Protein 7LY6 (pdb70)

Nearest PDB structures (foldseek):
  7ly7-assembly1_B  TM=9.967E-01  e=5.045E-65  Thermoactinomyces vulgaris
  3hoi-assembly1_A-2  TM=8.112E-01  e=1.531E-12  Bacteroides fragilis NCTC 9343
  8cqs-assembly1_A  TM=8.123E-01  e=3.556E-12  Bacteroides thetaiotaomicron
  3hj9-assembly1_B  TM=8.076E-01  e=3.717E-11  Cupriavidus pinatubonensis JMP134
  3eo7-assembly1_A  TM=8.164E-01  e=1.576E-10  Trichormus variabilis ATCC 29413

Solvent-accessible surface area: 19962 Å² total

Organism: Thermoactinomyces vulgaris (NCBI:txid2026)

Secondary structure (DSSP, 8-state):
---EEEE-TT--EEE-SSSEEETTEEE-TTHHHHTTHHHHHHHT-EEHHHHHHHH-SS-HHHHHHHHHHHHHTTSEESSPPPHHHHHGGGGGG----S-GGGTT-HHHHHHHHHHHHT---TT--S---PPP------HHHHS--B---B-SSSPBPHHHHHHHHTTSS-EESSSEE-SS--GGG---EEEEEEE-TTSBTT--SEEEEEETTTTEEEEEESS----GGGB-GGGHHHHHH-SEEEEEEEEGGGTHHHHTHHHHHHHHHHHHHHHHHHHHHHHHTTEEEEEES-B-HHHHHHHTT--TTEEEEEEEEEEEBP-

Radius of gyration: 23.72 Å; Cα contacts (8 Å, |Δi|>4): 484; chains: 1; bounding box: 62×49×68 Å

Structure (mmCIF, N/CA/C/O backbone):
data_7LY6
#
_entry.id   7LY6
#
_cell.length_a   188.150
_cell.length_b   188.150
_cell.length_c   188.150
_cell.angle_alpha   90.000
_cell.angle_beta   90.000
_cell.angle_gamma   90.000
#
_symmetry.space_group_name_H-M   'I 21 3'
#
loop_
_entity.id
_entity.type
_entity.pdbx_description
1 polymer 'BmdC, NRPS oxidase'
2 non-polymer GLYCINE
3 non-polymer 'FLAVIN MONONUCLEOTIDE'
4 non-polymer 'PHOSPHATE ION'
5 water water
#
loop_
_atom_site.group_PDB
_atom_site.id
_atom_site.type_symbol
_atom_site.label_atom_id
_atom_site.label_alt_id
_atom_site.label_comp_id
_atom_site.label_asym_id
_atom_site.label_entity_id
_atom_site.label_seq_id
_atom_site.pdbx_PDB_ins_code
_atom_site.Cartn_x
_atom_site.Cartn_y
_atom_site.Cartn_z
_atom_site.occupancy
_atom_site.B_iso_or_equiv
_atom_site.auth_seq_id
_atom_site.auth_comp_id
_atom_site.auth_asym_id
_atom_site.auth_atom_id
_atom_site.pdbx_PDB_model_num
ATOM 1 N N . GLY A 1 4 ? 25.79900 55.20800 37.70300 1.000 89.95290 2 GLY A N 1
ATOM 2 C CA . GLY A 1 4 ? 26.69400 54.50600 38.61700 1.000 108.02508 2 GLY A CA 1
ATOM 3 C C . GLY A 1 4 ? 26.08900 53.25000 39.24200 1.000 124.25712 2 GLY A C 1
ATOM 4 O O . GLY A 1 4 ? 26.29700 52.12400 38.74800 1.000 109.04897 2 GLY A O 1
ATOM 7 N N . GLU A 1 5 ? 25.33100 53.45000 40.32400 1.000 139.83189 3 GLU A N 1
ATOM 8 C CA . GLU A 1 5 ? 24.58600 52.37200 40.95800 1.000 129.44055 3 GLU A CA 1
ATOM 9 C C . GLU A 1 5 ? 23.23100 52.16700 40.28000 1.000 114.04200 3 GLU A C 1
ATOM 10 O O . GLU A 1 5 ? 22.65100 53.09800 39.70900 1.000 120.62524 3 GLU A O 1
ATOM 22 N N . GLN A 1 6 ? 22.72400 50.93300 40.35200 1.000 114.30554 4 GLN A N 1
ATOM 23 C CA . GLN A 1 6 ? 21.44300 50.59000 39.74100 1.000 130.45639 4 GLN A CA 1
ATOM 24 C C . GLN A 1 6 ? 20.29200 50.99700 40.64000 1.000 83.76219 4 GLN A C 1
ATOM 25 O O . GLN A 1 6 ? 20.36800 50.80500 41.85700 1.000 65.52287 4 GLN A O 1
ATOM 39 N N . ILE A 1 7 ? 19.23200 51.56300 40.05000 1.000 99.90702 5 ILE A N 1
ATOM 40 C CA . ILE A 1 7 ? 18.05300 51.98100 40.79600 1.000 83.82148 5 ILE A CA 1
ATOM 41 C C . ILE A 1 7 ? 16.89600 51.08500 40.40700 1.000 70.92463 5 ILE A C 1
ATOM 42 O O . ILE A 1 7 ? 16.56400 50.99500 39.21400 1.000 64.22224 5 ILE A O 1
ATOM 58 N N . PHE A 1 8 ? 16.25000 50.48100 41.41300 1.000 53.41217 6 PHE A N 1
ATOM 59 C CA . PHE A 1 8 ? 15.16800 49.52700 41.22700 1.000 56.38924 6 PHE A CA 1
ATOM 60 C C . PHE A 1 8 ? 13.84000 50.13000 41.66200 1.000 51.15544 6 PHE A C 1
ATOM 61 O O . PHE A 1 8 ? 13.78200 50.93000 42.60000 1.000 50.78831 6 PHE A O 1
ATOM 78 N N . TYR A 1 9 ? 12.77200 49.75100 40.94800 1.000 46.72593 7 TYR A N 1
ATOM 79 C CA . TYR A 1 9 ? 11.40400 50.11500 41.29500 1.000 43.46371 7 TYR A CA 1
ATOM 80 C C . TYR A 1 9 ? 10.61700 48.83000 41.53700 1.000 46.36616 7 TYR A C 1
ATOM 81 O O . TYR A 1 9 ? 10.93900 47.77200 40.96800 1.000 49.08228 7 TYR A O 1
ATOM 99 N N . TRP A 1 10 ? 9.64800 48.92200 42.45700 1.000 48.23882 8 TRP A N 1
ATOM 100 C CA . TRP A 1 10 ? 8.58600 47.93500 42.54500 1.000 34.14643 8 TRP A CA 1
ATOM 101 C C . TRP A 1 10 ? 7.89100 47.82800 41.19600 1.000 44.56170 8 TRP A C 1
ATOM 102 O O . TRP A 1 10 ? 7.45000 48.83800 40.63800 1.000 44.95558 8 TRP A O 1
ATOM 123 N N . SER A 1 11 ? 7.79300 46.60600 40.67100 1.000 47.14908 9 SER A N 1
ATOM 124 C CA . SER A 1 11 ? 7.14600 46.42600 39.39000 1.000 42.88319 9 SER A CA 1
ATOM 125 C C . SER A 1 11 ? 5.66100 46.74500 39.48000 1.000 44.86437 9 SER A C 1
ATOM 126 O O . SER A 1 11 ? 4.95200 46.14200 40.30700 1.000 40.29505 9 SER A O 1
ATOM 134 N N . PRO A 1 12 ? 5.14200 47.62500 38.63100 1.000 43.44252 10 PRO A N 1
ATOM 135 C CA . PRO A 1 12 ? 3.67900 47.81300 38.56700 1.000 31.88659 10 PRO A CA 1
ATOM 136 C C . PRO A 1 12 ? 2.91200 46.52500 38.31000 1.000 44.20507 10 PRO A C 1
ATOM 137 O O . PRO A 1 12 ? 1.73900 46.41900 38.68000 1.000 46.70207 10 PRO A O 1
ATOM 148 N N . ALA A 1 13 ? 3.52300 45.54100 37.65100 1.000 38.94383 11 ALA A N 1
ATOM 149 C CA . ALA A 1 13 ? 2.79100 44.31500 37.37800 1.000 40.21586 11 ALA A CA 1
ATOM 150 C C . ALA A 1 13 ? 2.62300 43.41500 38.60000 1.000 38.94624 11 ALA A C 1
ATOM 151 O O . ALA A 1 13 ? 1.87400 42.42900 38.52300 1.000 51.49766 11 ALA A O 1
ATOM 158 N N . LYS A 1 14 ? 3.26100 43.73600 39.72000 1.000 40.16550 12 LYS A N 1
ATOM 159 C CA . LYS A 1 14 ? 3.29300 42.85800 40.88800 1.000 35.02201 12 LYS A CA 1
ATOM 160 C C . LYS A 1 14 ? 2.39000 43.38200 42.00200 1.000 45.10576 12 LYS A C 1
ATOM 161 O O . LYS A 1 14 ? 2.53800 44.52900 42.45500 1.000 36.8158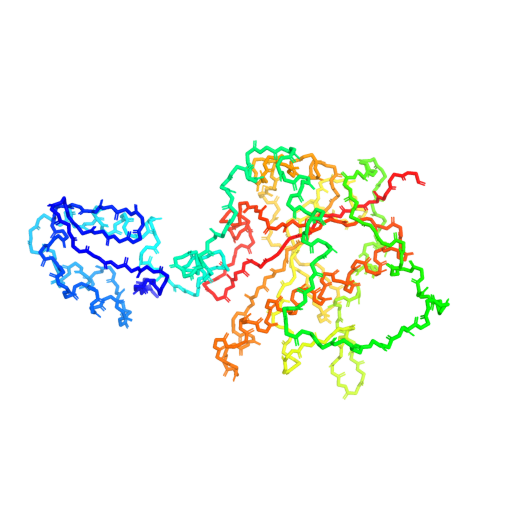0 12 LYS A O 1
ATOM 180 N N . HIS A 1 15 ? 1.43400 42.55500 42.42400 1.000 44.83925 13 HIS A N 1
ATOM 181 C CA . HIS A 1 15 ? 0.60400 42.88800 43.56800 1.000 46.07310 13 HIS A CA 1
ATOM 182 C C . HIS A 1 15 ? 0.89700 41.86600 44.64900 1.000 38.50325 13 HIS A C 1
ATOM 183 O O . HIS A 1 15 ? 1.50700 40.82600 44.38700 1.000 59.73008 13 HIS A O 1
ATOM 197 N N . TRP A 1 16 ? 0.52000 42.19900 45.88500 1.000 46.61689 14 TRP A N 1
ATOM 198 C CA . TRP A 1 16 ? 0.90900 41.39200 47.02500 1.000 47.20282 14 TRP A CA 1
ATOM 199 C C . TRP A 1 16 ? -0.24200 41.28400 48.01700 1.000 54.99276 14 TRP A C 1
ATOM 200 O O . TRP A 1 16 ? -1.31400 41.88200 47.87700 1.000 50.75535 14 TRP A O 1
ATOM 221 N N . ARG A 1 17 ? 0.01900 40.48900 49.03700 1.000 55.03816 15 ARG A N 1
ATOM 222 C CA . ARG A 1 17 ? -0.96500 39.85500 49.90900 1.000 54.15166 15 ARG A CA 1
ATOM 223 C C . ARG A 1 17 ? -0.18900 39.22200 51.06800 1.000 64.61693 15 ARG A C 1
ATOM 224 O O . ARG A 1 17 ? 0.96200 38.78900 50.89900 1.000 58.99374 15 ARG A O 1
ATOM 245 N N . MET A 1 18 ? -0.80200 39.20300 52.24400 1.000 85.30282 16 MET A N 1
ATOM 246 C CA . MET A 1 18 ? -0.20400 38.45800 53.32800 1.000 74.47651 16 MET A CA 1
ATOM 247 C C . MET A 1 18 ? -0.78800 37.04800 53.34400 1.000 80.71988 16 MET A C 1
ATOM 248 O O . MET A 1 18 ? -1.86400 36.77000 52.79400 1.000 73.19424 16 MET A O 1
ATOM 262 N N . SER A 1 19 ? -0.06300 36.15700 54.00100 1.000 90.47764 17 SER A N 1
ATOM 263 C CA . SER A 1 19 ? -0.39800 34.75000 54.06200 1.000 90.75750 17 SER A CA 1
ATOM 264 C C . SER A 1 19 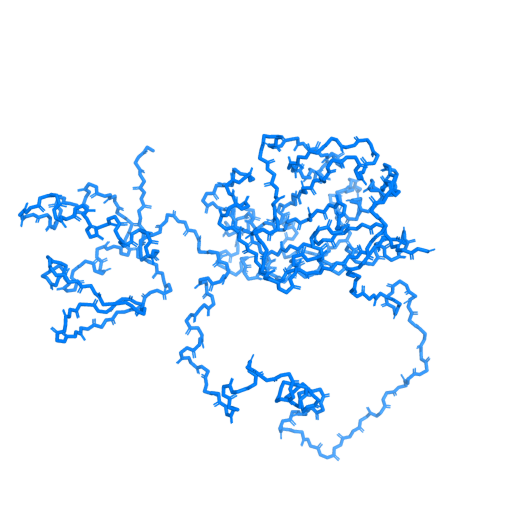? -0.01400 34.25100 55.44700 1.000 108.33030 17 SER A C 1
ATOM 265 O O . SER A 1 19 ? 0.68300 34.93300 56.22200 1.000 108.84148 17 SER A O 1
ATOM 273 N N . ASP A 1 20 ? -0.50900 33.05500 55.76900 1.000 94.01628 18 ASP A N 1
ATOM 274 C CA . ASP A 1 20 ? 0.07600 32.31700 56.88300 1.000 110.91037 18 ASP A CA 1
ATOM 275 C C . ASP A 1 20 ? 1.53500 31.97900 56.58100 1.000 107.92102 18 ASP A C 1
ATOM 276 O O . ASP A 1 20 ? 2.42600 32.19700 57.42700 1.000 86.82747 18 ASP A O 1
ATOM 285 N N . GLU A 1 21 ? 1.80000 31.56400 55.32600 1.000 126.41800 19 GLU A N 1
ATOM 286 C CA . GLU A 1 21 ? 3.12700 31.12600 54.90100 1.000 130.34642 19 GLU A CA 1
ATOM 287 C C . GLU A 1 21 ? 4.11600 32.27900 54.80100 1.000 94.15465 19 GLU A C 1
ATOM 288 O O . GLU A 1 21 ? 5.31900 32.10600 55.03800 1.000 75.15314 19 GLU A O 1
ATOM 300 N N . GLY A 1 22 ? 3.64500 33.43300 54.37800 1.000 96.04877 20 GLY A N 1
ATOM 301 C CA . GLY A 1 22 ? 4.52600 34.57000 54.19400 1.000 86.11592 20 GLY A CA 1
ATOM 302 C C . GLY A 1 22 ? 3.86700 35.58800 53.29100 1.000 70.84889 20 GLY A C 1
ATOM 303 O O . GLY A 1 22 ? 2.63900 35.63700 53.18300 1.000 75.38015 20 GLY A O 1
ATOM 307 N N . VAL A 1 23 ? 4.69700 36.37800 52.62800 1.000 64.17958 21 VAL A N 1
ATOM 308 C CA . VAL A 1 23 ? 4.18800 37.43800 51.76900 1.000 60.66355 21 VAL A CA 1
ATOM 309 C C . VAL A 1 23 ? 4.10000 36.92200 50.33300 1.000 50.29015 21 VAL A C 1
ATOM 310 O O . VAL A 1 23 ? 5.07800 36.46100 49.74400 1.000 48.05149 21 VAL A O 1
ATOM 323 N N . VAL A 1 24 ? 2.90800 36.96600 49.78200 1.000 48.73066 22 VAL A N 1
ATOM 324 C CA . VAL A 1 24 ? 2.64300 36.59100 48.40000 1.000 45.33852 22 VAL A CA 1
ATOM 325 C C . VAL A 1 24 ? 2.85600 37.81100 47.51000 1.000 50.93555 22 VAL A C 1
ATOM 326 O O . VAL A 1 24 ? 2.16100 38.82300 47.65500 1.000 53.59602 22 VAL A O 1
ATOM 339 N N . ILE A 1 25 ? 3.74700 37.68100 46.54300 1.000 53.01409 23 ILE A N 1
ATOM 340 C CA . ILE A 1 25 ? 4.00000 38.71400 45.55700 1.000 45.52541 23 ILE A CA 1
ATOM 341 C C . ILE A 1 25 ? 3.96100 38.07000 44.17500 1.000 52.51081 23 ILE A C 1
ATOM 342 O O . ILE A 1 25 ? 4.76300 37.17200 43.87800 1.000 50.70442 23 ILE A O 1
ATOM 358 N N . GLY A 1 26 ? 3.05700 38.54500 43.32600 1.000 50.32354 24 GLY A N 1
ATOM 359 C CA . GLY A 1 26 ? 2.80100 37.81900 42.10900 1.000 42.83017 24 GLY A CA 1
ATOM 360 C C . GLY A 1 26 ? 2.30400 36.43200 42.45400 1.000 54.60201 24 GLY A C 1
ATOM 361 O O . GLY A 1 26 ? 1.50300 36.23900 43.36800 1.000 59.29963 24 GLY A O 1
ATOM 365 N N . GLU A 1 27 ? 2.81400 35.43200 41.75100 1.000 60.98451 25 GLU A N 1
ATOM 366 C CA . GLU A 1 27 ? 2.31900 34.08100 41.94100 1.000 85.14648 25 GLU A CA 1
ATOM 367 C C . GLU A 1 27 ? 3.17300 33.27400 42.92800 1.000 67.01038 25 GLU A C 1
ATOM 368 O O . GLU A 1 27 ? 3.00200 32.05300 43.03800 1.000 61.65898 25 GLU A O 1
ATOM 380 N N . SER A 1 28 ? 4.00500 33.95300 43.71600 1.000 53.99523 26 SER A N 1
ATOM 381 C CA . SER A 1 28 ? 4.96300 33.31800 44.59600 1.000 55.93239 26 SER A CA 1
ATOM 382 C C . SER A 1 28 ? 4.79700 33.81900 46.02100 1.000 57.01344 26 SER A C 1
ATOM 383 O O . SER A 1 28 ? 4.40300 34.96900 46.24500 1.000 59.93511 26 SER A O 1
ATOM 391 N N . THR A 1 29 ? 5.11500 32.93200 46.97600 1.000 65.54677 27 THR A N 1
ATOM 392 C CA . THR A 1 29 ? 5.11100 33.24500 48.39900 1.000 59.33694 27 THR A CA 1
ATOM 393 C C . THR A 1 29 ? 6.55300 33.30300 48.87800 1.000 50.22117 27 THR A C 1
ATOM 394 O O . THR A 1 29 ? 7.32600 32.38900 48.60300 1.000 57.60580 27 THR A O 1
ATOM 405 N N . TYR A 1 30 ? 6.90800 34.37400 49.59300 1.000 53.63439 28 TYR A N 1
ATOM 406 C CA . TYR A 1 30 ? 8.24600 34.59200 50.12000 1.000 54.82072 28 TYR A CA 1
ATOM 407 C C . TYR A 1 30 ? 8.26800 34.55700 51.64400 1.000 54.46990 28 TYR A C 1
ATOM 408 O O . TYR A 1 30 ? 7.26600 34.83600 52.30100 1.000 56.46848 28 TYR A O 1
ATOM 426 N N . THR A 1 31 ? 9.43300 34.19700 52.19600 1.000 51.06298 29 THR A N 1
ATOM 427 C CA . THR A 1 31 ? 9.55600 33.80500 53.59700 1.000 55.23066 29 THR A CA 1
ATOM 428 C C . THR A 1 31 ? 10.77500 34.46100 54.21600 1.000 65.56893 29 THR A C 1
ATOM 429 O O . THR A 1 31 ? 11.64000 35.01200 53.50500 1.000 57.57820 29 THR A O 1
ATOM 440 N N . GLY A 1 32 ? 10.82900 34.40500 55.56600 1.000 60.59805 30 GLY A N 1
ATOM 441 C CA . GLY A 1 32 ? 11.97900 34.90900 56.30100 1.000 65.85372 30 GLY A CA 1
ATOM 442 C C . GLY A 1 32 ? 11.90900 36.39000 56.65200 1.000 68.88325 30 GLY A C 1
ATOM 443 O O . GLY A 1 32 ? 10.82600 36.88500 56.99400 1.000 69.73491 30 GLY A O 1
ATOM 447 N N . MET A 1 33 ? 13.05200 37.11000 56.58100 1.000 71.73191 31 MET A N 1
ATOM 448 C CA . MET A 1 33 ? 13.07700 38.49500 57.04500 1.000 79.86238 31 MET A CA 1
ATOM 449 C C . MET A 1 33 ? 11.96900 39.31700 56.41700 1.000 78.38445 31 MET A C 1
ATOM 450 O O . MET A 1 33 ? 11.43500 40.23400 57.05700 1.000 93.03796 31 MET A O 1
ATOM 464 N N . ILE A 1 34 ? 11.62700 39.01700 55.16100 1.000 77.05651 32 ILE A N 1
ATOM 465 C CA . ILE A 1 34 ? 10.76700 39.88700 54.38900 1.000 72.10120 32 ILE A CA 1
ATOM 466 C C . ILE A 1 34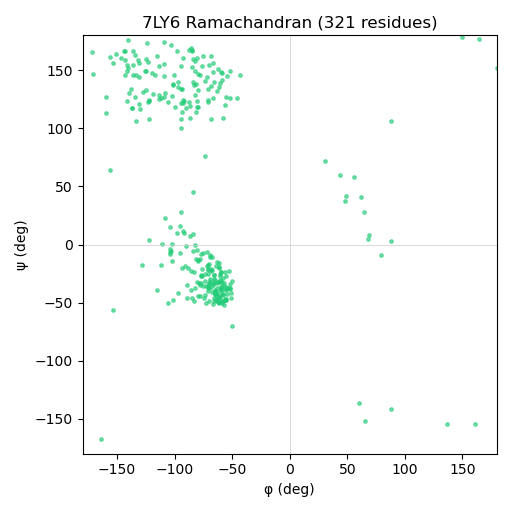 ? 9.40700 40.09800 55.02600 1.000 72.09750 32 ILE A C 1
ATOM 467 O O . ILE A 1 34 ? 8.78400 41.13600 54.78500 1.000 85.90023 32 ILE A O 1
ATOM 483 N N . LEU A 1 35 ? 8.95700 39.17700 55.88000 1.000 66.80447 33 LEU A N 1
ATOM 484 C CA . LEU A 1 35 ? 7.66900 39.36200 56.54300 1.000 76.27287 33 LEU A CA 1
ATOM 485 C C . LEU A 1 35 ? 7.64500 40.59300 57.46700 1.000 77.67506 33 LEU A C 1
ATOM 486 O O . LEU A 1 35 ? 6.59100 41.25200 57.60300 1.000 68.53191 33 LEU A O 1
ATOM 502 N N . GLU A 1 36 ? 8.78000 40.92100 58.10600 1.000 84.01138 34 GLU A N 1
ATOM 503 C CA . GLU A 1 36 ? 8.83800 42.10900 58.94500 1.000 98.18844 34 GLU A CA 1
ATOM 504 C C . GLU A 1 36 ? 8.96400 43.37800 58.11900 1.000 82.39108 34 GLU A C 1
ATOM 505 O O . GLU A 1 36 ? 8.50700 44.44500 58.55300 1.000 93.29718 34 GLU A O 1
ATOM 517 N N . TRP A 1 37 ? 9.55000 43.27400 56.92300 1.000 69.78759 35 TRP A N 1
ATOM 518 C CA . TRP A 1 37 ? 9.75000 44.43400 56.06200 1.000 69.40646 35 TRP A CA 1
ATOM 519 C C . TRP A 1 37 ? 8.46300 45.04500 55.51800 1.000 65.76184 35 TRP A C 1
ATOM 520 O O . TRP A 1 37 ? 8.48000 46.21900 55.12700 1.000 75.37297 35 TRP A O 1
ATOM 541 N N . PHE A 1 38 ? 7.37200 44.29400 55.46900 1.000 64.54691 36 PHE A N 1
ATOM 542 C CA . PHE A 1 38 ? 6.13200 44.83200 54.90900 1.000 77.24415 36 PHE A CA 1
ATOM 543 C C . PHE A 1 38 ? 5.24300 45.39500 56.00400 1.000 92.39178 36 PHE A C 1
ATOM 544 O O . PHE A 1 38 ? 5.31500 44.96200 57.16300 1.000 106.18639 36 PHE A O 1
ATOM 561 N N . PRO A 1 39 ? 4.39100 46.36800 55.66600 1.000 82.46981 37 PRO A N 1
ATOM 562 C CA . PRO A 1 39 ? 4.21100 47.00500 54.36700 1.000 80.43963 37 PRO A CA 1
ATOM 563 C C . PRO A 1 39 ? 5.21200 48.04000 53.91000 1.000 71.39259 37 PRO A C 1
ATOM 564 O O . PRO A 1 39 ? 5.13200 48.48100 52.76700 1.000 53.42831 37 PRO A O 1
ATOM 575 N N . GLU A 1 40 ? 6.12800 48.44500 54.78300 1.000 81.69427 38 GLU A N 1
ATOM 576 C CA . GLU A 1 40 ? 6.99600 49.56600 54.45800 1.000 70.2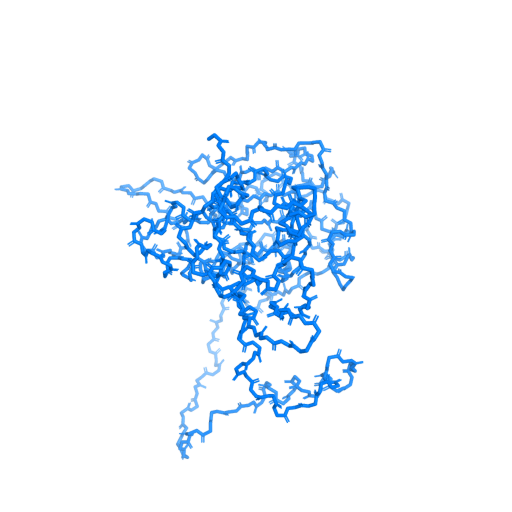8739 38 GLU A CA 1
ATOM 577 C C . GLU A 1 40 ? 7.82200 49.28900 53.21700 1.000 58.55972 38 GLU A C 1
ATOM 578 O O . GLU A 1 40 ? 8.13600 50.22400 52.47500 1.000 66.94972 38 GLU A O 1
ATOM 590 N N . PHE A 1 41 ? 8.17500 48.02600 52.97100 1.000 67.88974 39 PHE A N 1
ATOM 591 C CA . PHE A 1 41 ? 9.02700 47.69800 51.82900 1.000 55.83344 39 PHE A CA 1
ATOM 592 C C . PHE A 1 41 ? 8.34600 48.03800 50.51300 1.000 55.95385 39 PHE A C 1
ATOM 593 O O . PHE A 1 41 ? 9.01000 48.47300 49.56400 1.000 49.44655 39 PHE A O 1
ATOM 610 N N . TYR A 1 42 ? 7.02200 47.82600 50.43800 1.000 60.70787 40 TYR A N 1
ATOM 611 C CA . TYR A 1 42 ? 6.24700 48.14600 49.24200 1.000 46.83610 40 TYR A CA 1
ATOM 612 C C . TYR A 1 42 ? 6.22700 49.64200 48.99700 1.000 54.73478 40 TYR A C 1
ATOM 613 O O . TYR A 1 42 ? 6.46000 50.09200 47.87500 1.000 53.02322 40 TYR A O 1
ATOM 631 N N . PHE A 1 43 ? 5.92800 50.42400 50.04000 1.000 59.67957 41 PHE A N 1
ATOM 632 C CA . PHE A 1 43 ? 5.92400 51.87500 49.91100 1.000 57.03077 41 PHE A CA 1
ATOM 633 C C . PHE A 1 43 ? 7.29700 52.38200 49.47600 1.000 55.34334 41 PHE A C 1
ATOM 634 O O . PHE A 1 43 ? 7.40500 53.18900 48.54300 1.000 46.85861 41 PHE A O 1
ATOM 651 N N . PHE A 1 44 ? 8.36200 51.90700 50.15500 1.000 52.68355 42 PHE A N 1
ATOM 652 C CA . PHE A 1 44 ? 9.72300 52.38700 49.90000 1.000 52.54242 42 PHE A CA 1
ATOM 653 C C . PHE A 1 44 ? 10.14000 52.09500 48.46200 1.000 57.76877 42 PHE A C 1
ATOM 654 O O . PHE A 1 44 ? 10.64000 52.98100 47.74800 1.000 61.93290 42 PHE A O 1
ATOM 671 N N . ALA A 1 45 ? 9.88500 50.86900 48.00200 1.000 55.41330 43 ALA A N 1
ATOM 672 C CA . ALA A 1 45 ? 10.38300 50.44200 46.70400 1.000 56.21298 43 ALA A CA 1
ATOM 673 C C . ALA A 1 45 ? 9.72800 51.16300 45.53400 1.000 56.06306 43 ALA A C 1
ATOM 674 O O . ALA A 1 45 ? 10.31000 51.18700 44.43600 1.000 57.07539 43 ALA A O 1
ATOM 681 N N . GLN A 1 46 ? 8.54500 51.74500 45.72300 1.000 58.59541 44 GLN A N 1
ATOM 682 C CA . GLN A 1 46 ? 7.89400 52.41100 44.60300 1.000 53.34456 44 GLN A CA 1
ATOM 683 C C . GLN A 1 46 ? 8.59900 53.69400 44.20200 1.000 70.13894 44 GLN A C 1
ATOM 684 O O . GLN A 1 46 ? 8.45000 54.12900 43.05700 1.000 76.29346 44 GLN A O 1
ATOM 698 N N . THR A 1 47 ? 9.37800 54.28900 45.11100 1.000 83.27906 45 THR A N 1
ATOM 699 C CA . THR A 1 47 ? 10.03100 55.57700 44.89700 1.000 76.84212 45 THR A CA 1
ATOM 700 C C . THR A 1 47 ? 11.30000 55.49300 44.05300 1.000 80.78676 45 THR A C 1
ATOM 701 O O . THR A 1 47 ? 11.79100 56.53300 43.58800 1.000 88.10514 45 THR A O 1
ATOM 712 N N . GLY A 1 48 ? 11.83100 54.29300 43.83100 1.000 74.81592 46 GLY A N 1
ATOM 713 C CA . GLY A 1 48 ? 13.11200 54.15600 43.16600 1.000 78.76249 46 GLY A CA 1
ATOM 714 C C . GLY A 1 48 ? 14.25300 54.21100 44.16600 1.000 68.15169 46 GLY A C 1
ATOM 715 O O . GLY A 1 48 ? 14.57100 55.28200 44.71600 1.000 78.89067 46 GLY A O 1
ATOM 719 N N . VAL A 1 49 ? 14.85800 53.05400 44.43000 1.000 64.16014 47 VAL A N 1
ATOM 720 C CA . VAL A 1 49 ? 15.84400 52.90300 45.48800 1.000 66.00550 47 VAL A CA 1
ATOM 721 C C . VAL A 1 49 ? 16.95900 51.99300 45.00200 1.000 61.62030 47 VAL A C 1
ATOM 722 O O . VAL A 1 49 ? 16.74200 51.09500 44.18000 1.000 61.03166 47 VAL A O 1
ATOM 735 N N . THR A 1 50 ? 18.15000 52.20700 45.55600 1.000 60.49607 48 THR A N 1
ATOM 736 C CA . THR A 1 50 ? 19.26300 51.31200 45.28500 1.000 61.59275 48 THR A CA 1
ATOM 737 C C . THR A 1 50 ? 19.25300 50.12400 46.23400 1.000 60.90323 48 THR A C 1
ATOM 738 O O . THR A 1 50 ? 18.55500 50.12400 47.26000 1.000 60.67257 48 THR A O 1
ATOM 749 N N . ILE A 1 51 ? 20.09700 49.13300 45.90900 1.000 79.17968 49 ILE A N 1
ATOM 750 C CA . ILE A 1 51 ? 20.23400 47.97200 46.77900 1.000 82.35676 49 ILE A CA 1
ATOM 751 C C . ILE A 1 51 ? 20.82000 48.36700 48.12800 1.000 83.72987 49 ILE A C 1
ATOM 752 O O . ILE A 1 51 ? 20.41300 47.85000 49.17700 1.000 75.06058 49 ILE A O 1
ATOM 768 N N . ASN A 1 52 ? 21.79300 49.27900 48.12300 1.000 92.20187 50 ASN A N 1
ATOM 769 C CA . ASN A 1 52 ? 22.39200 49.70600 49.37900 1.000 89.84168 50 ASN A CA 1
ATOM 770 C C . ASN A 1 52 ? 21.38300 50.41800 50.26300 1.000 73.81001 50 ASN A C 1
ATOM 771 O O . ASN A 1 52 ? 21.34900 50.18400 51.47500 1.000 78.64763 50 ASN A O 1
ATOM 782 N N . ARG A 1 53 ? 20.56500 51.30100 49.67800 1.000 76.71567 51 ARG A N 1
ATOM 783 C CA . ARG A 1 53 ? 19.58300 52.01200 50.48000 1.000 64.48959 51 ARG A CA 1
ATOM 784 C C . ARG A 1 53 ? 18.53300 51.05500 51.01400 1.000 72.50234 51 ARG A C 1
ATOM 785 O O . ARG A 1 53 ? 18.01000 51.26500 52.11500 1.000 79.54257 51 ARG A O 1
ATOM 806 N N . LEU A 1 54 ? 18.20700 50.00900 50.25100 1.000 73.77500 52 LEU A N 1
ATOM 807 C CA . LEU A 1 54 ? 17.31100 48.98700 50.76800 1.000 68.07127 52 LEU A CA 1
ATOM 808 C C . LEU A 1 54 ? 17.94700 48.27500 51.95300 1.000 78.63482 52 LEU A C 1
ATOM 809 O O . LEU A 1 54 ? 17.30500 48.08600 52.98900 1.000 69.47454 52 LEU A O 1
ATOM 825 N N . LEU A 1 55 ? 19.21500 47.87600 51.82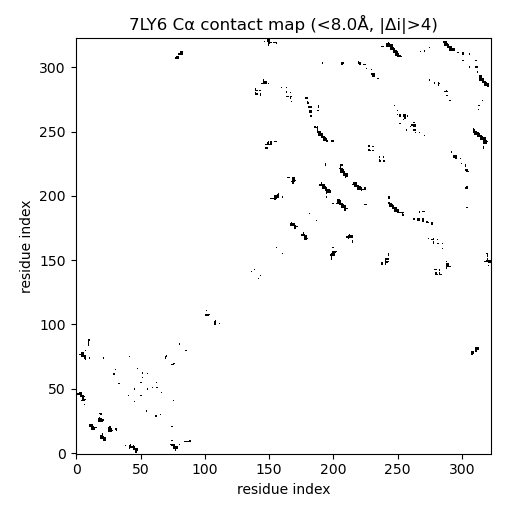600 1.000 92.21112 53 LEU A N 1
ATOM 826 C CA . LEU A 1 55 ? 19.88100 47.19500 52.93200 1.000 84.37180 53 LEU A CA 1
ATOM 827 C C . LEU A 1 55 ? 19.96000 48.09100 54.15900 1.000 94.89747 53 LEU A C 1
ATOM 828 O O . LEU A 1 55 ? 19.61600 47.67300 55.26800 1.000 97.85004 53 LEU A O 1
ATOM 844 N N . GLU A 1 56 ? 20.44800 49.32200 53.98300 1.000 83.19017 54 GLU A N 1
ATOM 845 C CA . GLU A 1 56 ? 20.52200 50.27100 55.08700 1.000 86.58580 54 GLU A CA 1
ATOM 846 C C . GLU A 1 56 ? 19.16700 50.45000 55.77700 1.000 87.90043 54 GLU A C 1
ATOM 847 O O . GLU A 1 56 ? 19.09600 50.55000 57.01000 1.000 78.96642 54 GLU A O 1
ATOM 859 N N . ARG A 1 57 ? 18.07700 50.43800 55.01600 1.000 93.44082 55 ARG A N 1
ATOM 860 C CA . ARG A 1 57 ? 16.76800 50.64800 55.61600 1.000 83.04016 55 ARG A CA 1
ATOM 861 C C . ARG A 1 57 ? 16.14100 49.39000 56.22600 1.000 81.49581 55 ARG A C 1
ATOM 862 O O . ARG A 1 57 ? 15.30800 49.53800 57.12100 1.000 79.49949 55 ARG A O 1
ATOM 883 N N . PHE A 1 58 ? 16.50600 48.17700 55.79900 1.000 86.82886 56 PHE A N 1
ATOM 884 C CA . PHE A 1 58 ? 15.80600 46.97500 56.24100 1.000 76.71694 56 PHE A CA 1
ATOM 885 C C . PHE A 1 58 ? 16.70500 45.86800 56.79400 1.000 93.61217 56 PHE A C 1
ATOM 886 O O . PHE A 1 58 ? 16.17500 44.95000 57.44300 1.000 92.12810 56 PHE A O 1
ATOM 903 N N . SER A 1 59 ? 18.02300 45.88900 56.53100 1.000 104.93816 57 SER A N 1
ATOM 904 C CA . SER A 1 59 ? 18.92400 44.78200 56.86100 1.000 113.95365 57 SER A CA 1
ATOM 905 C C . SER A 1 59 ? 18.74500 44.34800 58.30700 1.000 145.80201 57 SER A C 1
ATOM 906 O O . SER A 1 59 ? 18.20600 43.26500 58.55200 1.000 159.58063 57 SER A O 1
ATOM 914 N N . SER A 1 60 ? 19.17700 45.18500 59.25600 1.000 169.11224 58 SER A N 1
ATOM 915 C CA . SER A 1 60 ? 19.00100 44.92500 60.68200 1.000 186.04651 58 SER A CA 1
ATOM 916 C C . SER A 1 60 ? 19.00200 43.42800 60.97800 1.000 176.53544 58 SER A C 1
ATOM 917 O O . SER A 1 60 ? 17.94800 42.84400 61.28200 1.000 149.96024 58 SER A O 1
ATOM 925 N N . GLY A 1 61 ? 20.17900 42.80100 60.87800 1.000 158.14784 59 GLY A N 1
ATOM 926 C CA . GLY A 1 61 ? 20.27500 41.36100 60.99900 1.000 149.59912 59 GLY A CA 1
ATOM 927 C C . GLY A 1 61 ? 21.20200 40.78400 59.94900 1.000 148.35871 59 GLY A C 1
ATOM 928 O O . GLY A 1 61 ? 22.11300 41.47100 59.46900 1.000 134.30590 59 GLY A O 1
ATOM 932 N N . SER A 1 62 ? 20.99500 39.51900 59.59100 1.000 159.60275 60 SER A N 1
ATOM 933 C CA . SER A 1 62 ? 21.88000 38.86100 58.63700 1.000 177.48780 60 SER A CA 1
ATOM 934 C C . SER A 1 62 ? 21.87500 39.65400 57.33000 1.000 166.40525 60 SER A C 1
ATOM 935 O O . SER A 1 62 ? 20.86300 39.69700 56.61500 1.000 127.38116 60 SER A O 1
ATOM 943 N N . GLU A 1 63 ? 22.98200 40.33700 57.03000 1.000 154.85664 61 GLU A N 1
ATOM 944 C CA . GLU A 1 63 ? 23.09500 41.00900 55.74100 1.000 127.21835 61 GLU A CA 1
ATOM 945 C C . GLU A 1 63 ? 23.26400 40.02200 54.57900 1.000 109.02397 61 GLU A C 1
ATOM 946 O O . GLU A 1 63 ? 22.97400 40.40300 53.42800 1.000 102.81132 61 GLU A O 1
ATOM 958 N N . LYS A 1 64 ? 23.71900 38.78100 54.86200 1.000 136.99670 62 LYS A N 1
ATOM 959 C CA . LYS A 1 64 ? 23.70800 37.72400 53.85600 1.000 132.55811 62 LYS A CA 1
ATOM 960 C C . LYS A 1 64 ? 22.28100 37.27100 53.56000 1.000 109.61728 62 LYS A C 1
ATOM 961 O O . LYS A 1 64 ? 21.94300 36.96700 52.40900 1.000 98.03441 62 LYS A O 1
ATOM 980 N N . GLU A 1 65 ? 21.43400 37.21600 54.59500 1.000 102.30341 63 GLU A N 1
ATOM 981 C CA . GLU A 1 65 ? 20.05800 36.75400 54.45000 1.000 106.18198 63 GLU A CA 1
ATOM 982 C C . GLU A 1 65 ? 19.20500 37.78900 53.73800 1.000 85.19301 63 GLU A C 1
ATOM 983 O O . GLU A 1 65 ? 18.15700 37.45000 53.13500 1.000 72.65231 63 GLU A O 1
ATOM 995 N N . ALA A 1 66 ? 19.62100 39.05400 53.83000 1.000 67.91323 64 ALA A N 1
ATOM 996 C CA . ALA A 1 66 ? 18.85300 40.11100 53.18800 1.000 63.42570 64 ALA A CA 1
ATOM 997 C C . ALA A 1 66 ? 19.20500 40.21900 51.71400 1.000 59.57455 64 ALA A C 1
ATOM 998 O O . ALA A 1 66 ? 18.32400 40.50100 50.88400 1.000 63.49912 64 ALA A O 1
ATOM 1005 N N . ASN A 1 67 ? 20.49700 40.02800 51.37700 1.000 68.83751 65 ASN A N 1
ATOM 1006 C CA . ASN A 1 67 ? 20.87200 40.05500 49.97000 1.000 75.72557 65 ASN A CA 1
ATOM 1007 C C . ASN A 1 67 ? 20.23400 38.88300 49.23900 1.000 57.76818 65 ASN A C 1
ATOM 1008 O O . ASN A 1 67 ? 20.02700 38.94800 48.01300 1.000 71.39850 65 ASN A O 1
ATOM 1019 N N . GLU A 1 68 ? 19.94600 37.78800 49.97500 1.000 54.05284 66 GLU A N 1
ATOM 1020 C CA . GLU A 1 68 ? 19.40600 36.58800 49.34000 1.000 58.93493 66 GLU A CA 1
ATOM 1021 C C . GLU A 1 68 ? 17.97600 36.82200 48.88100 1.000 54.67417 66 GLU A C 1
ATOM 1022 O O . GLU A 1 68 ? 17.58100 36.41500 47.77700 1.000 62.97932 66 GLU A O 1
ATOM 1034 N N . ILE A 1 69 ? 17.19900 37.51800 49.69200 1.000 43.84994 67 ILE A N 1
ATOM 1035 C CA . ILE A 1 69 ? 15.82000 37.77900 49.30100 1.000 63.37541 67 ILE A CA 1
ATOM 1036 C C . ILE A 1 69 ? 15.75300 38.90700 48.27900 1.000 58.41476 67 ILE A C 1
ATOM 1037 O O . ILE A 1 69 ? 14.93500 38.86300 47.35900 1.000 59.47021 67 ILE A O 1
ATOM 1053 N N . LEU A 1 70 ? 16.62900 39.90700 48.37900 1.000 59.51930 68 LEU A N 1
ATOM 1054 C CA . LEU A 1 70 ? 16.67500 40.92300 47.32300 1.000 63.18429 68 LEU A CA 1
ATOM 1055 C C . LEU A 1 70 ? 17.13000 40.33000 45.99500 1.000 58.64684 68 LEU A C 1
ATOM 1056 O O . LEU A 1 70 ? 16.60200 40.67700 44.93400 1.000 54.71995 68 LEU A O 1
ATOM 1072 N N . GLU A 1 71 ? 18.14800 39.46600 46.02800 1.000 51.73747 69 GLU A N 1
ATOM 1073 C CA . GLU A 1 71 ? 18.58200 38.83100 44.79300 1.000 57.68075 69 GLU A CA 1
ATOM 1074 C C . GLU A 1 71 ? 17.39700 38.13300 44.13700 1.000 51.37944 69 GLU A C 1
ATOM 1075 O O . GLU A 1 71 ? 17.26900 38.12900 42.89800 1.000 52.90677 69 GLU A O 1
ATOM 1087 N N . LEU A 1 72 ? 16.50700 37.55600 44.96300 1.000 49.60067 70 LEU A N 1
ATOM 1088 C CA . LEU A 1 72 ? 15.38100 36.77500 44.46300 1.000 50.45278 70 LEU A CA 1
ATOM 1089 C C . LEU A 1 72 ? 14.24900 37.66900 43.96400 1.000 46.67181 70 LEU A C 1
ATOM 1090 O O . LEU A 1 72 ? 13.58500 37.35200 42.97100 1.000 39.98707 70 LEU A O 1
ATOM 1106 N N . LEU A 1 73 ? 14.05300 38.82000 44.57900 1.000 48.00242 71 LEU A N 1
ATOM 1107 C CA . LEU A 1 73 ? 13.05300 39.74300 44.06800 1.000 47.84613 71 LEU A CA 1
ATOM 1108 C C . LEU A 1 73 ? 13.46800 40.35600 42.73800 1.000 45.98963 71 LEU A C 1
ATOM 1109 O O . LEU A 1 73 ? 12.61000 40.69700 41.92100 1.000 52.13755 71 LEU A O 1
ATOM 1125 N N . ILE A 1 74 ? 14.77100 40.50500 42.50200 1.000 42.55438 72 ILE A N 1
ATOM 1126 C CA . ILE A 1 74 ? 15.24600 40.91500 41.18600 1.000 45.93229 72 ILE A CA 1
ATOM 1127 C C . ILE A 1 74 ? 15.13100 39.77000 40.18400 1.000 52.76492 72 ILE A C 1
ATOM 1128 O O . ILE A 1 74 ? 14.72000 39.97100 39.03500 1.000 51.71107 72 ILE A O 1
ATOM 1144 N N . GLN A 1 75 ? 15.51100 38.55600 40.59300 1.000 50.44642 73 GLN A N 1
ATOM 1145 C CA . GLN A 1 75 ? 15.38500 37.40100 39.71400 1.000 50.36135 73 GLN A CA 1
ATOM 1146 C C . GLN A 1 75 ? 13.92700 37.24100 39.29500 1.000 56.30130 73 GLN A C 1
ATOM 1147 O O . GLN A 1 75 ? 13.62000 37.03600 38.09900 1.000 50.62854 73 GLN A O 1
ATOM 1161 N N . ASP A 1 76 ? 13.01000 37.40100 40.26500 1.000 47.95437 74 ASP A N 1
ATOM 1162 C CA . ASP A 1 76 ? 11.58500 37.18800 40.06200 1.000 43.42545 74 ASP A CA 1
ATOM 1163 C C . ASP A 1 76 ? 10.87500 38.43200 39.53800 1.000 50.94101 74 ASP A C 1
ATOM 1164 O O . ASP A 1 76 ? 9.63800 38.40600 39.40400 1.000 53.52861 74 ASP A O 1
ATOM 1173 N N . ARG A 1 77 ? 11.64100 39.48800 39.19000 1.000 49.54698 75 ARG A N 1
ATOM 1174 C CA . ARG A 1 77 ? 11.12300 40.67100 38.51100 1.000 45.76706 75 ARG A CA 1
ATOM 1175 C C . ARG A 1 77 ? 10.11700 41.44200 39.36200 1.000 45.55864 75 ARG A C 1
ATOM 1176 O O . ARG A 1 77 ? 9.20400 42.09200 38.83600 1.000 42.34090 75 ARG A O 1
ATOM 1197 N N . VAL A 1 78 ? 10.25900 41.34300 40.67600 1.000 50.71333 76 VAL A N 1
ATOM 1198 C CA . VAL A 1 78 ? 9.51700 42.21300 41.57300 1.000 40.35102 76 VAL A CA 1
ATOM 1199 C C . VAL A 1 78 ? 10.18900 43.58500 41.66900 1.000 45.52876 76 VAL A C 1
ATOM 1200 O O . VAL A 1 78 ? 9.50300 44.59900 41.86200 1.000 44.74159 76 VAL A O 1
ATOM 1213 N N . LEU A 1 79 ? 11.52600 43.62700 41.55400 1.000 41.47149 77 LEU A N 1
ATOM 1214 C CA . LEU A 1 79 ? 12.29700 44.85600 41.46000 1.000 31.71691 77 LEU A CA 1
ATOM 1215 C C . LEU A 1 79 ? 12.94100 44.94100 40.08400 1.000 46.15390 77 LEU A C 1
ATOM 1216 O O . LEU A 1 79 ? 13.68300 44.02800 39.68900 1.000 42.34752 77 LEU A O 1
ATOM 1232 N N . VAL A 1 80 ? 12.68600 46.05000 39.37300 1.000 43.66187 78 VAL A N 1
ATOM 1233 C CA . VAL A 1 80 ? 13.03800 46.19400 37.96500 1.000 48.82797 78 VAL A CA 1
ATOM 1234 C C . VAL A 1 80 ? 13.73600 47.53500 37.79000 1.000 48.71512 78 VAL A C 1
ATOM 1235 O O . VAL A 1 80 ? 13.58800 48.41900 38.63300 1.000 48.29209 78 VAL A O 1
ATOM 1248 N N . GLU A 1 81 ? 14.51800 47.66700 36.68300 1.000 57.95335 79 GLU A N 1
ATOM 1249 C CA . GLU A 1 81 ? 15.34100 48.83600 36.40300 1.000 67.85303 79 GLU A CA 1
ATOM 1250 C C . GLU A 1 81 ? 14.78500 49.79200 35.33900 1.000 63.52569 79 GLU A C 1
ATOM 1251 O O . GLU A 1 81 ? 15.33600 50.88100 35.16000 1.000 74.70603 79 GLU A O 1
ATOM 1263 N N . GLY A 1 82 ? 13.73200 49.44200 34.63800 1.000 55.11491 80 GLY A N 1
ATOM 1264 C CA . GLY A 1 82 ? 13.24600 50.24200 33.54000 1.000 48.47701 80 GLY A CA 1
ATOM 1265 C C . GLY A 1 82 ? 11.85700 49.83600 33.17900 1.000 46.22917 80 GLY A C 1
ATOM 1266 O O . GLY A 1 82 ? 11.23500 49.07800 33.92300 1.000 39.92768 80 GLY A O 1
ATOM 1270 N N . ILE A 1 83 ? 11.38600 50.30800 32.01000 1.000 42.27351 81 ILE A N 1
ATOM 1271 C CA . ILE A 1 83 ? 10.05200 49.91200 31.56600 1.000 35.49115 81 ILE A CA 1
ATOM 1272 C C . ILE A 1 83 ? 9.94600 48.38600 31.41500 1.000 48.56160 81 ILE A C 1
ATOM 1273 O O . ILE A 1 83 ? 10.92200 47.67100 31.08300 1.000 45.37566 81 ILE A O 1
ATOM 1289 N N . LEU A 1 84 ? 8.73400 47.88200 31.67700 1.000 45.01146 82 LEU A N 1
ATOM 1290 C CA . LEU A 1 84 ? 8.51500 46.45500 31.56300 1.000 42.66941 82 LEU A CA 1
ATOM 1291 C C . LEU A 1 84 ? 8.36800 46.04400 30.10100 1.000 39.47640 82 LEU A C 1
ATOM 1292 O O . LEU A 1 84 ? 7.79500 46.77500 29.29400 1.000 44.73809 82 LEU A O 1
ATOM 1308 N N . PRO A 1 85 ? 8.83200 44.86000 29.74100 1.000 33.04247 83 PRO A N 1
ATOM 1309 C CA . PRO A 1 85 ? 8.53200 44.33000 28.39500 1.000 38.15266 83 PRO A CA 1
ATOM 1310 C C . PRO A 1 85 ? 7.05600 44.00700 28.28500 1.000 38.37341 83 PRO A C 1
ATOM 1311 O O . PRO A 1 85 ? 6.39200 43.85600 29.32800 1.000 34.43362 83 PRO A O 1
ATOM 1322 N N . PRO A 1 86 ? 6.52600 43.86300 27.05400 1.000 39.04574 84 PRO A N 1
ATOM 1323 C CA . PRO A 1 86 ? 5.05100 43.72900 26.89200 1.000 42.25675 84 PRO A CA 1
ATOM 1324 C C . PRO A 1 86 ? 4.40600 42.57300 27.65000 1.000 37.71153 84 PRO A C 1
ATOM 1325 O O . PRO A 1 86 ? 3.27900 42.71600 28.13600 1.000 40.54234 84 PRO A O 1
ATOM 1336 N N . ARG A 1 87 ? 5.08900 41.43300 27.77500 1.000 55.75372 85 ARG A N 1
ATOM 1337 C CA . ARG A 1 87 ? 4.48700 40.29700 28.47000 1.000 59.35108 85 ARG A CA 1
ATOM 1338 C C . ARG A 1 87 ? 4.15700 40.65900 29.90800 1.000 38.32248 85 ARG A C 1
ATOM 1339 O O . ARG A 1 87 ? 3.09100 40.28900 30.41700 1.000 48.78124 85 ARG A O 1
ATOM 1360 N N . GLU A 1 88 ? 5.03900 41.43000 30.56200 1.000 38.98263 86 GLU A N 1
ATOM 1361 C CA . GLU A 1 88 ? 4.80200 41.84400 31.94000 1.000 38.17516 86 GLU A CA 1
ATOM 1362 C C . GLU A 1 88 ? 3.79400 42.97700 32.05500 1.000 37.77571 86 GLU A C 1
ATOM 1363 O O . GLU A 1 88 ? 3.04900 43.01500 33.03800 1.000 51.44417 86 GLU A O 1
ATOM 1375 N N . VAL A 1 89 ? 3.76000 43.88800 31.07000 1.000 31.35906 87 VAL A N 1
ATOM 1376 C CA . VAL A 1 89 ? 2.78400 44.96500 31.05600 1.000 28.13565 87 VAL A CA 1
ATOM 1377 C C . VAL A 1 89 ? 1.38600 44.40900 31.14400 1.000 43.69235 87 VAL A C 1
ATOM 1378 O O . VAL A 1 89 ? 0.54500 44.91800 31.91800 1.000 40.51781 87 VAL A O 1
ATOM 1391 N N . PHE A 1 90 ? 1.11600 43.38100 30.32500 1.000 30.96041 88 PHE A N 1
ATOM 1392 C CA . PHE A 1 90 ? -0.21900 42.84800 30.16000 1.000 44.63004 88 PHE A CA 1
ATOM 1393 C C . PHE A 1 90 ? -0.58500 41.75700 31.14100 1.000 41.47764 88 PHE A C 1
ATOM 1394 O O . PHE A 1 90 ? -1.78000 41.54200 31.34900 1.000 42.44070 88 PHE A O 1
ATOM 1411 N N . SER A 1 91 ? 0.39100 41.09100 31.77000 1.000 41.39268 89 SER A N 1
ATOM 1412 C CA . SER A 1 91 ? 0.09600 39.89000 32.56100 1.000 44.85926 89 SER A CA 1
ATOM 1413 C C . SER A 1 91 ? -1.02000 40.08200 33.59100 1.000 40.94753 89 SER A C 1
ATOM 1414 O O . SER A 1 91 ? -1.81200 39.13800 33.78400 1.000 48.86678 89 SER A O 1
ATOM 1422 N N . PRO A 1 92 ? -1.14300 41.23600 34.27000 1.000 34.85639 90 PRO A N 1
ATOM 1423 C CA . PRO A 1 92 ? -2.21200 41.40300 35.26900 1.000 46.99576 90 PRO A CA 1
ATOM 1424 C C . PRO A 1 92 ? -3.61000 41.33500 34.71700 1.000 35.86407 90 PRO A C 1
ATOM 1425 O O . PRO A 1 92 ? -4.57300 41.17900 35.47900 1.000 47.34311 90 PRO A O 1
ATOM 1436 N N . GLN A 1 93 ? -3.76800 41.43300 33.41600 1.000 36.95217 91 GLN A N 1
ATOM 1437 C CA . GLN A 1 93 ? -5.11900 41.45600 32.88600 1.000 30.66236 91 GLN A CA 1
ATOM 1438 C C . GLN A 1 93 ? -5.79200 40.10200 32.99900 1.000 31.71075 91 GLN A C 1
ATOM 1439 O O . GLN A 1 93 ? -7.02300 40.02000 32.85000 1.000 44.17645 91 GLN A O 1
ATOM 1453 N N . GLU A 1 94 ? -5.00400 39.03000 33.20600 1.000 42.82201 92 GLU A N 1
ATOM 1454 C CA . GLU A 1 94 ? -5.56500 37.685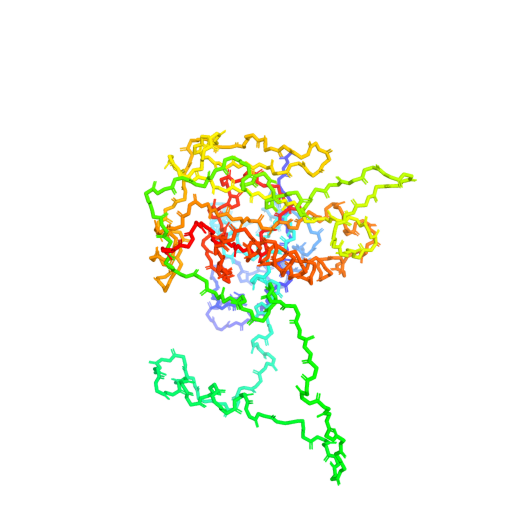00 33.37700 1.000 51.19867 92 GLU A CA 1
ATOM 1455 C C . GLU A 1 94 ? -6.50100 37.64100 34.57300 1.000 59.37034 92 GLU A C 1
ATOM 1456 O O . GLU A 1 94 ? -7.57000 36.98200 34.52300 1.000 63.22812 92 GLU A O 1
ATOM 1468 N N . GLY A 1 95 ? -6.13900 38.38900 35.63200 1.000 46.56029 93 GLY A N 1
ATOM 1469 C CA . GLY A 1 95 ? -6.91200 38.43700 36.85000 1.000 46.76704 93 GLY A CA 1
ATOM 1470 C C . GLY A 1 95 ? -8.22700 39.18200 36.74800 1.000 48.14956 93 GLY A C 1
ATOM 1471 O O . GLY A 1 95 ? -8.99400 39.18200 37.71400 1.000 51.40050 93 GLY A O 1
ATOM 1475 N N . LEU A 1 96 ? -8.48800 39.82900 35.61900 1.000 51.52444 94 LEU A N 1
ATOM 1476 C CA . LEU A 1 96 ? -9.69100 40.61900 35.44100 1.000 41.01415 94 LEU A CA 1
ATOM 1477 C C . LEU A 1 96 ? -10.63900 40.01100 34.42700 1.000 40.60130 94 LEU A C 1
ATOM 1478 O O . LEU A 1 96 ? -11.79500 40.43700 34.34300 1.000 59.87002 94 LEU A O 1
ATOM 1494 N N . PHE A 1 97 ? -10.14600 39.10400 33.58700 1.000 51.63673 95 PHE A N 1
ATOM 1495 C CA . PHE A 1 97 ? -10.95500 38.50400 32.54300 1.000 49.87707 95 PHE A CA 1
ATOM 1496 C C . PHE A 1 97 ? -11.55800 37.24400 33.11800 1.000 52.13982 95 PHE A C 1
ATOM 1497 O O . PHE A 1 97 ? -10.81800 36.39000 33.63400 1.000 50.82703 95 PHE A O 1
ATOM 1514 N N . VAL A 1 98 ? -12.89100 37.16700 33.08000 1.000 57.38115 96 VAL A N 1
ATOM 1515 C CA . VAL A 1 98 ? -13.63300 35.99300 33.53000 1.000 65.92152 96 VAL A CA 1
ATOM 1516 C C . VAL A 1 98 ? -13.86300 35.12000 32.30200 1.000 58.20884 96 VAL A C 1
ATOM 1517 O O . VAL A 1 98 ? -14.59900 35.50400 31.37600 1.000 50.49457 96 VAL A O 1
ATOM 1530 N N . ASN A 1 99 ? -13.25100 33.93700 32.29100 1.000 56.22226 97 ASN A N 1
ATOM 1531 C CA . ASN A 1 99 ? -13.27200 33.10800 31.09400 1.000 61.44052 97 ASN A CA 1
ATOM 1532 C C . ASN A 1 99 ? -14.48400 32.17600 31.10600 1.000 59.39523 97 ASN A C 1
ATOM 1533 O O . ASN A 1 99 ? -14.59700 31.32600 32.00000 1.000 65.22023 97 ASN A O 1
ATOM 1544 N N . PRO A 1 100 ? -15.40300 32.30200 30.14500 1.000 54.75426 98 PRO A N 1
ATOM 1545 C CA . PRO A 1 100 ? -16.56500 31.40900 30.09000 1.000 61.01934 98 PRO A CA 1
ATOM 1546 C C . PRO A 1 100 ? -16.35700 30.07500 29.39600 1.000 64.72244 98 PRO A C 1
ATOM 1547 O O . PRO A 1 100 ? -17.28300 29.23800 29.40800 1.000 62.97373 98 PRO A O 1
ATOM 1558 N N . TYR A 1 101 ? -15.18300 29.87400 28.80100 1.000 62.44754 99 TYR A N 1
ATOM 1559 C CA . TYR A 1 101 ? -14.82400 28.64000 28.12600 1.000 70.98722 99 TYR A CA 1
ATOM 1560 C C . TYR A 1 101 ? -13.99300 27.79100 29.07100 1.000 84.24501 99 TYR A C 1
ATOM 1561 O O . TYR A 1 101 ? -13.54200 28.24100 30.13100 1.000 76.24904 99 TYR A O 1
ATOM 1579 N N . SER A 1 102 ? -13.83100 26.53000 28.69100 1.000 83.84690 100 SER A N 1
ATOM 1580 C CA . SER A 1 102 ? -13.02800 25.62200 29.49600 1.000 95.24856 100 SER A CA 1
ATOM 1581 C C . SER A 1 102 ? -11.55200 25.81800 29.15000 1.000 91.12593 100 SER A C 1
ATOM 1582 O O . SER A 1 102 ? -11.18600 26.19200 28.03000 1.000 102.18327 100 SER A O 1
ATOM 1590 N N . GLU A 1 103 ? -10.69800 25.58900 30.14200 1.000 81.45601 101 GLU A N 1
ATOM 1591 C CA . GLU A 1 103 ? -9.26800 25.66300 29.89800 1.000 102.99652 101 GLU A CA 1
ATOM 1592 C C . GLU A 1 103 ? -8.83200 24.62900 28.86000 1.000 76.77765 101 GLU A C 1
ATOM 1593 O O . GLU A 1 103 ? -7.73100 24.76400 28.30900 1.000 63.79952 101 GLU A O 1
ATOM 1605 N N . GLN A 1 104 ? -9.66700 23.60500 28.56200 1.000 76.69801 102 GLN A N 1
ATOM 1606 C CA . GLN A 1 104 ? -9.26400 22.52000 27.66600 1.000 89.00289 102 GLN A CA 1
ATOM 1607 C C . GLN A 1 104 ? -9.08300 22.99000 26.22500 1.000 76.14547 102 GLN A C 1
ATOM 1608 O O . GLN A 1 104 ? -8.57700 22.21100 25.38400 1.000 84.92838 102 GLN A O 1
ATOM 1622 N N . ILE A 1 105 ? -9.51300 24.22100 25.92300 1.000 78.73576 103 ILE A N 1
ATOM 1623 C CA . ILE A 1 105 ? -9.18700 24.84800 24.65400 1.000 72.99969 103 ILE A CA 1
ATOM 1624 C C . ILE A 1 105 ? -7.69200 24.79900 24.36300 1.000 76.36543 103 ILE A C 1
ATOM 1625 O O . ILE A 1 105 ? -7.29100 24.54700 23.21800 1.000 71.67812 103 ILE A O 1
ATOM 1641 N N . ARG A 1 106 ? -6.84500 25.05600 25.37700 1.000 71.52970 104 ARG A N 1
ATOM 1642 C CA . ARG A 1 106 ? -5.40200 25.11300 25.17200 1.000 78.57923 104 ARG A CA 1
ATOM 1643 C C . ARG A 1 106 ? -4.75300 23.71900 25.03300 1.000 84.10382 104 ARG A C 1
ATOM 1644 O O . ARG A 1 106 ? -3.68000 23.60800 24.41000 1.000 84.29679 104 ARG A O 1
ATOM 1665 N N . TYR A 1 107 ? -5.40600 22.64900 25.52200 1.000 79.66304 105 TYR A N 1
ATOM 1666 C CA . TYR A 1 107 ? -4.79300 21.31900 25.60700 1.000 79.73842 105 TYR A CA 1
ATOM 1667 C C . TYR A 1 107 ? -5.25200 20.34300 24.52200 1.000 78.53783 105 TYR A C 1
ATOM 1668 O O . TYR A 1 107 ? -4.71300 19.22000 24.44500 1.000 90.22150 105 TYR A O 1
ATOM 1686 N N . SER A 1 108 ? -6.22700 20.72600 23.69400 1.000 68.50671 106 SER A N 1
ATOM 1687 C CA . SER A 1 108 ? -6.86000 19.79000 22.75900 1.000 70.25679 106 SER A CA 1
ATOM 1688 C C . SER A 1 108 ? -7.03400 20.47500 21.40500 1.000 79.81880 106 SER A C 1
ATOM 1689 O O . SER A 1 108 ? -7.76700 21.46900 21.30600 1.000 86.25907 106 SER A O 1
ATOM 1697 N N . LYS A 1 109 ? -6.37000 19.93300 20.35700 1.000 78.72074 107 LYS A N 1
ATOM 1698 C CA . LYS A 1 109 ? -6.50200 20.48800 19.01500 1.000 121.30655 107 LYS A CA 1
ATOM 1699 C C . LYS A 1 109 ? -7.93900 20.40500 18.54000 1.000 113.92631 107 LYS A C 1
ATOM 1700 O O . LYS A 1 109 ? -8.33000 21.15300 17.63600 1.000 170.11033 107 LYS A O 1
ATOM 1719 N N . GLU A 1 110 ? -8.73700 19.53000 19.15700 1.000 81.47460 108 GLU A N 1
ATOM 1720 C CA . GLU A 1 110 ? -10.14300 19.37900 18.79700 1.000 83.52309 108 GLU A CA 1
ATOM 1721 C C . GLU A 1 110 ? -11.02300 20.38000 19.54000 1.000 78.34898 108 GLU A C 1
ATOM 1722 O O . GLU A 1 110 ? -11.98200 20.93500 18.96900 1.000 66.61902 108 GLU A O 1
ATOM 1734 N N . ALA A 1 111 ? -10.71200 20.63000 20.81200 1.000 76.90613 109 ALA A N 1
ATOM 1735 C CA . ALA A 1 111 ? -11.38800 21.70500 21.53100 1.000 76.23217 109 ALA A CA 1
ATOM 1736 C C . ALA A 1 111 ? -11.03200 23.06700 20.94800 1.000 77.62221 109 ALA A C 1
ATOM 1737 O O . ALA A 1 111 ? -11.86900 23.99000 20.95000 1.000 72.56659 109 ALA A O 1
ATOM 1744 N N . LEU A 1 112 ? -9.77600 23.21300 20.48600 1.000 74.75029 110 LEU A N 1
ATOM 1745 C CA . LEU A 1 112 ? -9.32700 24.48700 19.93800 1.000 71.21180 110 LEU A CA 1
ATOM 1746 C C . LEU A 1 112 ? -9.95700 24.72500 18.57000 1.000 76.91995 110 LEU A C 1
ATOM 1747 O O . LEU A 1 112 ? -10.51100 25.79800 18.30600 1.000 80.53761 110 LEU A O 1
ATOM 1763 N N . ASP A 1 113 ? -9.86900 23.73300 17.67800 1.000 95.00964 111 ASP A N 1
ATOM 1764 C CA . ASP A 1 113 ? -10.48600 23.88500 16.36400 1.000 116.84154 111 ASP A CA 1
ATOM 1765 C C . ASP A 1 113 ? -11.93500 24.34200 16.50300 1.000 83.38429 111 ASP A C 1
ATOM 1766 O O . ASP A 1 113 ? -12.45000 25.12100 15.66500 1.000 63.55974 111 ASP A O 1
ATOM 1775 N N . TYR A 1 114 ? -12.59100 23.93700 17.59500 1.000 66.90135 112 TYR A N 1
ATOM 1776 C CA . TYR A 1 114 ? -13.99000 24.33000 17.79000 1.000 58.46959 112 TYR A CA 1
ATOM 1777 C C . TYR A 1 114 ? -14.12200 25.76500 18.32600 1.000 64.96805 112 TYR A C 1
ATOM 1778 O O . TYR A 1 114 ? -14.97100 26.53700 17.83700 1.000 65.83404 112 TYR A O 1
ATOM 1796 N N . TYR A 1 115 ? -13.29800 26.13700 19.32200 1.000 75.38561 113 TYR A N 1
ATOM 1797 C CA . TYR A 1 115 ? -13.29900 27.51000 19.81300 1.000 62.03624 113 TYR A CA 1
ATOM 1798 C C . TYR A 1 115 ? -13.05600 28.51000 18.68600 1.000 54.18450 113 TYR A C 1
ATOM 1799 O O . TYR A 1 115 ? -13.64100 29.60300 18.67800 1.000 54.20038 113 TYR A O 1
ATOM 1817 N N . VAL A 1 116 ? -12.17000 28.16800 17.75000 1.000 54.71918 114 VAL A N 1
ATOM 1818 C CA . VAL A 1 116 ? -11.83600 29.07900 16.66400 1.000 56.94144 114 VAL A CA 1
ATOM 1819 C C . VAL A 1 116 ? -13.03900 29.28300 15.75700 1.000 61.16158 114 VAL A C 1
ATOM 1820 O O . VAL A 1 116 ? -13.42600 30.42100 15.44800 1.000 55.94272 114 VAL A O 1
ATOM 1833 N N . SER A 1 117 ? -13.64600 28.18700 15.29700 1.000 59.90670 115 SER A N 1
ATOM 1834 C CA . SER A 1 117 ? -14.76900 28.33800 14.37900 1.000 68.90356 115 SER A CA 1
ATOM 1835 C C . SER A 1 117 ? -15.90200 29.11500 15.04500 1.000 60.01819 115 SER A C 1
ATOM 1836 O O . SER A 1 117 ? -16.65600 29.84700 14.37900 1.000 65.09735 115 SER A O 1
ATOM 1844 N N . GLU A 1 118 ? -16.02100 28.98800 16.37100 1.000 56.25156 116 GLU A N 1
ATOM 1845 C CA . GLU A 1 118 ? -17.03500 29.74700 17.09900 1.000 57.11303 116 GLU A CA 1
ATOM 1846 C C . GLU A 1 118 ? -16.68300 31.24000 17.16300 1.000 56.26062 116 GLU A C 1
ATOM 1847 O O . GLU A 1 118 ? -17.58100 32.10100 17.06200 1.000 63.51660 116 GLU A O 1
ATOM 1859 N N . GLN A 1 119 ? -15.38200 31.57000 17.31000 1.000 51.73268 117 GLN A N 1
ATOM 1860 C CA . GLN A 1 119 ? -14.98500 32.97300 17.38700 1.000 52.71046 117 GLN A CA 1
ATOM 1861 C C . GLN A 1 119 ? -14.99600 33.61400 16.00800 1.000 50.93088 117 GLN A C 1
ATOM 1862 O O . GLN A 1 119 ? -15.16100 34.82700 15.86500 1.000 46.22745 117 GLN A O 1
ATOM 1876 N N . LEU A 1 120 ? -14.81400 32.82300 14.97400 1.000 53.55055 118 LEU A N 1
ATOM 1877 C CA . LEU A 1 120 ? -14.86500 33.40700 13.64500 1.000 52.80938 118 LEU A CA 1
ATOM 1878 C C . LEU A 1 120 ? -16.28300 33.61200 13.16200 1.000 57.66501 118 LEU A C 1
ATOM 1879 O O . LEU A 1 120 ? -16.48900 34.34000 12.18200 1.000 49.21252 118 LEU A O 1
ATOM 1895 N N . ASN A 1 121 ? -17.26500 33.00600 13.82700 1.000 61.74314 119 ASN A N 1
ATOM 1896 C CA . ASN A 1 121 ? -18.66700 33.25700 13.52200 1.000 69.60590 119 ASN A CA 1
ATOM 1897 C C . ASN A 1 121 ? -19.35900 34.06300 14.61600 1.000 57.85225 119 ASN A C 1
ATOM 1898 O O . ASN A 1 121 ? -20.58800 34.08000 14.68800 1.000 59.50833 119 ASN A O 1
ATOM 1909 N N . ARG A 1 122 ? -18.58900 34.81100 15.40300 1.000 56.08857 120 ARG A N 1
ATOM 1910 C CA . ARG A 1 122 ? -19.15900 35.61600 16.46600 1.000 51.25505 120 ARG A CA 1
ATOM 1911 C C . ARG A 1 122 ? -19.83200 36.85700 15.90000 1.000 52.71616 120 ARG A C 1
ATOM 1912 O O . ARG A 1 122 ? -19.62800 37.24200 14.73600 1.000 53.79977 120 ARG A O 1
ATOM 1933 N N . THR A 1 123 ? -20.68800 37.44900 16.72900 1.000 55.83836 121 THR A N 1
ATOM 1934 C CA . THR A 1 123 ? -21.31800 38.71300 16.39900 1.000 71.69022 121 THR A CA 1
ATOM 1935 C C . THR A 1 123 ? -21.41400 39.51500 17.68300 1.000 66.36412 121 THR A C 1
ATOM 1936 O O . THR A 1 123 ? -21.37200 38.97200 18.79200 1.000 68.68447 121 THR A O 1
ATOM 1947 N N . HIS A 1 124 ? -21.53900 40.82100 17.50200 1.000 62.73175 122 HIS A N 1
ATOM 1948 C CA . HIS A 1 124 ? -21.75100 41.74300 18.60700 1.000 54.16284 122 HIS A CA 1
ATOM 1949 C C . HIS A 1 124 ? -23.14000 41.51600 19.19300 1.000 57.35575 122 HIS A C 1
ATOM 1950 O O . HIS A 1 124 ? -24.13100 41.31500 18.47100 1.000 63.41109 122 HIS A O 1
ATOM 1964 N N . ALA A 1 125 ? -23.19500 41.50900 20.52600 1.000 63.89139 123 ALA A N 1
ATOM 1965 C CA . ALA A 1 125 ? -24.43200 41.16400 21.20700 1.000 56.95787 123 ALA A CA 1
ATOM 1966 C C . ALA A 1 125 ? -25.48900 42.25100 21.07400 1.000 56.51934 123 ALA A C 1
ATOM 1967 O O . ALA A 1 125 ? -26.69500 41.94300 21.17300 1.000 55.05869 123 ALA A O 1
ATOM 1974 N N . ALA A 1 126 ? -25.06900 43.51600 20.86400 1.000 60.31833 124 ALA A N 1
ATOM 1975 C CA . ALA A 1 126 ? -25.98700 44.64800 20.87700 1.000 54.87860 124 ALA A CA 1
ATOM 1976 C C . ALA A 1 126 ? -26.48300 45.01200 19.48900 1.000 61.31724 124 ALA A C 1
ATOM 1977 O O . ALA A 1 126 ? -26.82000 46.17200 19.24400 1.000 67.60973 124 ALA A O 1
ATOM 1984 N N . CYS A 1 127 ? -26.53800 44.04800 18.58700 1.000 63.34015 125 CYS A N 1
ATOM 1985 C CA . CYS A 1 127 ? -26.94300 44.30000 17.23000 1.000 50.69869 125 CYS A CA 1
ATOM 1986 C C . CYS A 1 127 ? -28.44500 44.30200 17.07500 1.000 60.67643 125 CYS A C 1
ATOM 1987 O O . CYS A 1 127 ? -29.16000 43.45600 17.61100 1.000 70.24830 125 CYS A O 1
ATOM 1995 N N . ARG A 1 128 ? -28.92000 45.26600 16.30300 1.000 62.28299 126 ARG A N 1
ATOM 1996 C CA . ARG A 1 128 ? -30.32500 45.33200 15.93500 1.000 71.46737 126 ARG A CA 1
ATOM 1997 C C . ARG A 1 128 ? -30.55700 44.50600 14.66500 1.000 57.06212 126 ARG A C 1
ATOM 1998 O O . ARG A 1 128 ? -29.61700 44.05400 13.99600 1.000 60.94923 126 ARG A O 1
ATOM 2019 N N . SER A 1 129 ? -31.82700 44.26900 14.36500 1.000 59.35955 127 SER A N 1
ATOM 2020 C CA . SER A 1 129 ? -32.22300 43.49300 13.19400 1.000 64.86272 127 SER A CA 1
ATOM 2021 C C . SER A 1 129 ? -32.27600 44.34100 11.91400 1.000 69.74545 127 SER A C 1
ATOM 2022 O O . SER A 1 129 ? -33.23500 44.26600 11.14200 1.000 67.86946 127 SER A O 1
ATOM 2030 N N . THR A 1 130 ? -31.26200 45.16500 11.67700 1.000 70.31949 128 THR A N 1
ATOM 2031 C CA . THR A 1 130 ? -31.05400 45.78900 10.38600 1.000 61.83513 128 THR A CA 1
ATOM 2032 C C . THR A 1 130 ? -29.64500 45.45900 9.90300 1.000 53.34024 128 THR A C 1
ATOM 2033 O O . THR A 1 130 ? -28.70500 45.38900 10.69200 1.000 68.96623 128 THR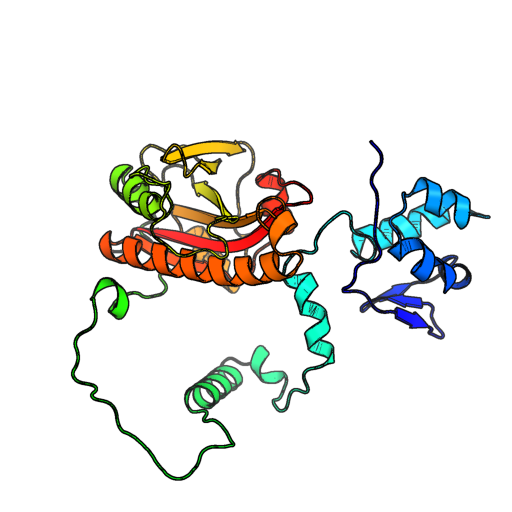 A O 1
ATOM 2044 N N . LYS A 1 131 ? -29.48700 45.37200 8.58600 1.000 69.19211 129 LYS A N 1
ATOM 2045 C CA . LYS A 1 131 ? -28.27000 44.93600 7.91900 1.000 60.43239 129 LYS A CA 1
ATOM 2046 C C . LYS A 1 131 ? -28.10000 45.76400 6.65600 1.000 63.35894 129 LYS A C 1
ATOM 2047 O O . LYS A 1 131 ? -29.06900 46.15400 6.00600 1.000 70.93769 129 LYS A O 1
ATOM 2066 N N . ILE A 1 132 ? -26.85500 46.03900 6.32400 1.000 52.90046 130 ILE A N 1
ATOM 2067 C CA . ILE A 1 132 ? -26.46900 46.57200 5.01200 1.000 43.17577 130 ILE A CA 1
ATOM 2068 C C . ILE A 1 132 ? -25.45400 45.62200 4.37900 1.000 58.87056 130 ILE A C 1
ATOM 2069 O O . ILE A 1 132 ? -24.29300 45.56600 4.82000 1.000 62.24666 130 ILE A O 1
ATOM 2085 N N . GLN A 1 133 ? -25.87600 44.88200 3.35100 1.000 61.54084 131 GLN A N 1
ATOM 2086 C CA . GLN A 1 133 ? -24.98200 43.93400 2.69000 1.000 57.80321 131 GLN A CA 1
ATOM 2087 C C . GLN A 1 133 ? -24.06900 44.67700 1.70900 1.000 61.24082 131 GLN A C 1
ATOM 2088 O O . GLN A 1 133 ? -24.55000 45.29000 0.74400 1.000 60.34289 131 GLN A O 1
ATOM 2102 N N . LEU A 1 134 ? -22.75000 44.61100 1.95600 1.000 55.65570 132 LEU A N 1
ATOM 2103 C CA . LEU A 1 134 ? -21.79400 45.31300 1.11800 1.000 55.04504 132 LEU A CA 1
ATOM 2104 C C . LEU A 1 134 ? -21.47700 44.51900 -0.14300 1.000 60.95088 132 LEU A C 1
ATOM 2105 O O . LEU A 1 134 ? -21.66400 43.29100 -0.20800 1.000 56.92804 132 LEU A O 1
ATOM 2121 N N . GLU A 1 135 ? -21.00200 45.25500 -1.16300 1.000 65.13041 133 GLU A N 1
ATOM 2122 C CA . GLU A 1 135 ? -20.60100 44.64700 -2.43100 1.000 67.62662 133 GLU A CA 1
ATOM 2123 C C . GLU A 1 135 ? -19.31400 43.85900 -2.22800 1.000 76.14059 133 GLU A C 1
ATOM 2124 O O . GLU A 1 135 ? -18.30700 44.38900 -1.73500 1.000 63.83607 133 GLU A O 1
ATOM 2136 N N . THR A 1 136 ? -19.38200 42.56700 -2.55200 1.000 99.65240 134 THR A N 1
ATOM 2137 C CA . THR A 1 136 ? -18.24500 41.65900 -2.54900 1.000 105.36428 134 THR A CA 1
ATOM 2138 C C . THR A 1 136 ? -17.41200 41.77400 -3.81200 1.000 108.14721 134 THR A C 1
ATOM 2139 O O . THR A 1 136 ? -16.28100 41.28800 -3.82000 1.000 104.73928 134 THR A O 1
ATOM 2150 N N . SER A 1 137 ? -17.93800 42.46500 -4.83300 1.000 126.63574 135 SER A N 1
ATOM 2151 C CA . SER A 1 137 ? -17.35600 42.47500 -6.17500 1.000 134.33647 135 SER A CA 1
ATOM 2152 C C . SER A 1 137 ? -15.93800 43.03300 -6.18900 1.000 120.04915 135 SER A C 1
ATOM 2153 O O . SER A 1 137 ? -15.02400 42.42300 -6.76000 1.000 95.32179 135 SER A O 1
ATOM 2161 N N . GLY A 1 138 ? -1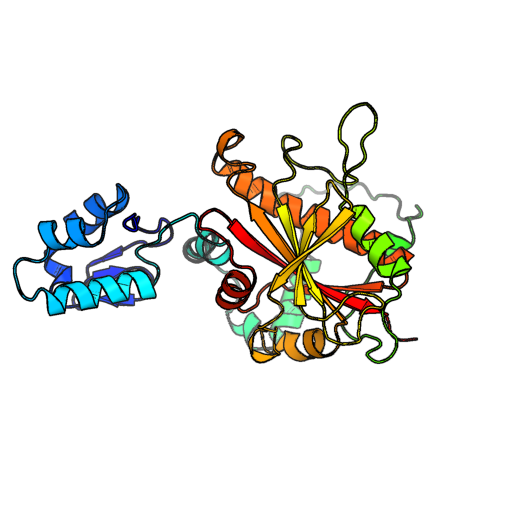5.73500 44.19600 -5.57100 1.000 117.31670 136 GLY A N 1
ATOM 2162 C CA . GLY A 1 138 ? -14.49400 44.92000 -5.72300 1.000 120.46820 136 GLY A CA 1
ATOM 2163 C C . GLY A 1 138 ? -13.18600 44.14300 -5.67900 1.000 117.97024 136 GLY A C 1
ATOM 2164 O O . GLY A 1 138 ? -13.01400 43.18300 -4.91100 1.000 102.63500 136 GLY A O 1
ATOM 2165 N N . ALA A 1 139 ? -12.22800 44.61400 -6.47600 1.000 121.43425 137 ALA A N 1
ATOM 2166 C CA . ALA A 1 139 ? -10.92600 43.97700 -6.61000 1.000 115.78990 137 ALA A CA 1
ATOM 2167 C C . ALA A 1 139 ? -9.89000 44.59100 -5.67300 1.000 108.49131 137 ALA A C 1
ATOM 2168 O O . ALA A 1 139 ? -9.75700 45.81600 -5.58700 1.000 102.26785 137 ALA A O 1
ATOM 2175 N N . LEU A 1 140 ? -9.14400 43.73200 -4.99500 1.000 91.79680 138 LEU A N 1
ATOM 2176 C CA . LEU A 1 140 ? -8.14000 44.15700 -4.03300 1.000 86.79984 138 LEU A CA 1
ATOM 2177 C C . LEU A 1 140 ? -6.73900 43.89300 -4.57600 1.000 90.60277 138 LEU A C 1
ATOM 2178 O O . LEU A 1 140 ? -6.55400 43.00200 -5.41800 1.000 86.78613 138 LEU A O 1
ATOM 2194 N N . PRO A 1 141 ? -5.72600 44.63800 -4.10400 1.000 83.19175 139 PRO A N 1
ATOM 2195 C CA . PRO A 1 141 ? -4.34500 44.39100 -4.58500 1.000 83.94269 139 PRO A CA 1
ATOM 2196 C C . PRO A 1 141 ? -3.89700 42.96900 -4.30900 1.000 81.49835 139 PRO A C 1
ATOM 2197 O O . PRO A 1 141 ? -4.20300 42.40800 -3.25200 1.000 91.52002 139 PRO A O 1
ATOM 2208 N N . ASP A 1 142 ? -3.15200 42.39400 -5.26600 1.000 92.98285 140 ASP A N 1
ATOM 2209 C CA . ASP A 1 142 ? -2.71600 41.01100 -5.10400 1.000 115.42349 140 ASP A CA 1
ATOM 2210 C C . ASP A 1 142 ? -1.66900 40.87300 -4.00000 1.000 91.74954 140 ASP A C 1
ATOM 2211 O O . ASP A 1 142 ? -1.62100 39.84900 -3.31000 1.000 78.81132 140 ASP A O 1
ATOM 2220 N N . ILE A 1 143 ? -0.81700 41.87900 -3.80200 1.000 82.23357 141 ILE A N 1
ATOM 2221 C CA . ILE A 1 143 ? 0.12400 41.77400 -2.70400 1.000 80.72631 141 ILE A CA 1
ATOM 2222 C C . ILE A 1 143 ? -0.61200 41.64100 -1.37400 1.000 80.97174 141 ILE A C 1
ATOM 2223 O O . ILE A 1 143 ? -0.05200 41.10200 -0.41900 1.000 102.22454 141 ILE A O 1
ATOM 2239 N N . ILE A 1 144 ? -1.85700 42.10000 -1.29000 1.000 82.77556 142 ILE A N 1
ATOM 2240 C CA . ILE A 1 144 ? -2.61800 41.98500 -0.05200 1.000 71.75077 142 ILE A CA 1
ATOM 2241 C C . ILE A 1 144 ? -3.39400 40.67600 0.00000 1.000 62.92189 142 ILE A C 1
ATOM 2242 O O . ILE A 1 144 ? -3.36600 39.94800 1.00600 1.000 67.26825 142 ILE A O 1
ATOM 2258 N N . GLN A 1 145 ? -4.06600 40.33400 -1.09700 1.000 68.40543 143 GLN A N 1
ATOM 2259 C CA . GLN A 1 145 ? -4.97400 39.19400 -1.06200 1.000 80.72149 143 GLN A CA 1
ATOM 2260 C C . GLN A 1 145 ? -4.25900 37.84500 -1.08500 1.000 75.71710 143 GLN A C 1
ATOM 2261 O O . GLN A 1 145 ? -4.79100 36.85900 -0.56900 1.000 88.38275 143 GLN A O 1
ATOM 2275 N N . LYS A 1 146 ? -3.06500 37.77800 -1.65200 1.000 70.71950 144 LYS A N 1
ATOM 2276 C CA . LYS A 1 146 ? -2.32000 36.53300 -1.77100 1.000 76.27695 144 LYS A CA 1
ATOM 2277 C C . LYS A 1 146 ? -1.31500 36.32700 -0.64800 1.000 68.60981 144 LYS A C 1
ATOM 2278 O O . LYS A 1 146 ? -0.75400 35.22300 -0.54500 1.000 71.61317 144 LYS A O 1
ATOM 2297 N N . ARG A 1 147 ? -1.11500 37.34100 0.21400 1.000 68.10003 145 ARG A N 1
ATOM 2298 C CA . ARG A 1 147 ? -0.20100 37.20900 1.34800 1.000 60.77182 145 ARG A CA 1
ATOM 2299 C C . ARG A 1 147 ? -0.68000 36.12300 2.31000 1.000 51.16080 145 ARG A C 1
ATOM 2300 O O . ARG A 1 147 ? -1.84800 36.08100 2.71100 1.000 54.42957 145 ARG A O 1
ATOM 2321 N N . ARG A 1 148 ? 0.25300 35.25900 2.69200 1.000 61.49734 146 ARG A N 1
ATOM 2322 C CA . ARG A 1 148 ? 0.03200 34.15600 3.61000 1.000 60.49012 146 ARG A CA 1
ATOM 2323 C C . ARG A 1 148 ? 1.19100 34.16600 4.60000 1.000 59.50263 146 ARG A C 1
ATOM 2324 O O . ARG A 1 148 ? 2.24700 34.79000 4.37600 1.000 64.21071 146 ARG A O 1
ATOM 2345 N N . SER A 1 149 ? 0.98700 33.46800 5.70900 1.000 60.21507 147 SER A N 1
ATOM 2346 C CA . SER A 1 149 ? 2.06000 33.25800 6.67400 1.000 48.34163 147 SER A CA 1
ATOM 2347 C C . SER A 1 149 ? 2.89300 32.10600 6.14000 1.000 48.51865 147 SER A C 1
ATOM 2348 O O . SER A 1 149 ? 2.40300 30.97700 6.02200 1.000 73.08657 147 SER A O 1
ATOM 2356 N N . CYS A 1 150 ? 4.13800 32.41000 5.78500 1.000 66.63841 148 CYS A N 1
ATOM 2357 C CA . CYS A 1 150 ? 5.04600 31.46100 5.15500 1.000 78.71609 148 CYS A CA 1
ATOM 2358 C C . CYS A 1 150 ? 5.87900 30.77900 6.23700 1.000 67.88646 148 CYS A C 1
ATOM 2359 O O . CYS A 1 150 ? 6.53500 31.46300 7.03100 1.000 56.45245 148 CYS A O 1
ATOM 2367 N N . ARG A 1 151 ? 5.85400 29.43800 6.27300 1.000 66.48727 149 ARG A N 1
ATOM 2368 C CA . ARG A 1 151 ? 6.56400 28.69000 7.30200 1.000 59.93412 149 ARG A CA 1
ATOM 2369 C C . ARG A 1 151 ? 7.57600 27.70500 6.72600 1.000 72.85200 149 ARG A C 1
ATOM 2370 O O . ARG A 1 151 ? 8.20700 26.96000 7.48600 1.000 69.93206 149 ARG A O 1
ATOM 2391 N N . ARG A 1 152 ? 7.76200 27.69100 5.41200 1.000 65.66987 150 ARG A N 1
ATOM 2392 C CA . ARG A 1 152 ? 8.72200 26.82300 4.73700 1.000 67.46408 150 ARG A CA 1
ATOM 2393 C C . ARG A 1 152 ? 9.43600 27.71500 3.73700 1.000 62.69992 150 ARG A C 1
ATOM 2394 O O . ARG A 1 152 ? 8.77900 28.40900 2.94500 1.000 66.80514 150 ARG A O 1
ATOM 2415 N N . PHE A 1 153 ? 10.77900 27.71900 3.79400 1.000 72.39719 151 PHE A N 1
ATOM 2416 C CA . PHE A 1 153 ? 11.58300 28.58400 2.94800 1.000 63.76819 151 PHE A CA 1
ATOM 2417 C C . PHE A 1 153 ? 12.60700 27.78700 2.15100 1.000 74.80837 151 PHE A C 1
ATOM 2418 O O . PHE A 1 153 ? 12.95000 26.64500 2.49100 1.000 79.99463 151 PHE A O 1
ATOM 2435 N N . ASP A 1 154 ? 13.07600 28.41100 1.06900 1.000 63.84651 152 ASP A N 1
ATOM 2436 C CA . ASP A 1 154 ? 14.23700 27.93600 0.32400 1.000 72.01037 152 ASP A CA 1
ATOM 2437 C C . ASP A 1 154 ? 15.48200 28.10900 1.19600 1.000 77.40991 152 ASP A C 1
ATOM 2438 O O . ASP A 1 154 ? 15.93500 29.24100 1.42400 1.000 79.87658 152 ASP A O 1
ATOM 2447 N N . MET A 1 155 ? 16.03200 26.99800 1.69100 1.000 73.62436 153 MET A N 1
ATOM 2448 C CA . MET A 1 155 ? 17.17600 27.06400 2.58100 1.000 69.12273 153 MET A CA 1
ATOM 2449 C C . MET A 1 155 ? 18.49600 27.01600 1.84700 1.000 73.02270 153 MET A C 1
ATOM 2450 O O . MET A 1 155 ? 19.55900 27.05000 2.49400 1.000 66.91886 153 MET A O 1
ATOM 2464 N N . LYS A 1 156 ? 18.46200 26.90500 0.52500 1.000 80.44359 154 LYS A N 1
ATOM 2465 C CA . LYS A 1 156 ? 19.68000 26.86400 -0.28400 1.000 86.45446 154 LYS A CA 1
ATOM 2466 C C . LYS A 1 156 ? 19.92600 28.16900 -1.02900 1.000 75.87793 154 LYS A C 1
ATOM 2467 O O . LYS A 1 156 ? 20.99100 28.77500 -0.87900 1.000 72.47123 154 LYS A O 1
ATOM 2486 N N . THR A 1 157 ? 18.93200 28.67900 -1.74500 1.000 79.68134 155 THR A N 1
ATOM 2487 C CA . THR A 1 157 ? 19.13900 29.91200 -2.51300 1.000 74.88374 155 THR A CA 1
ATOM 2488 C C . THR A 1 157 ? 19.25800 31.12400 -1.59300 1.000 71.21527 155 THR A C 1
ATOM 2489 O O . THR A 1 157 ? 18.35100 31.36600 -0.78000 1.000 64.18570 155 THR A O 1
ATOM 2500 N N . PRO A 1 158 ? 20.33700 31.90200 -1.66700 1.000 79.94148 156 PRO A N 1
ATOM 2501 C CA . PRO A 1 158 ? 20.42800 33.10000 -0.82000 1.000 81.57187 156 PRO A CA 1
ATOM 2502 C C . PRO A 1 158 ? 19.51600 34.21400 -1.29600 1.000 72.84666 156 PRO A C 1
ATOM 2503 O O . PRO A 1 158 ? 19.36900 34.44500 -2.50000 1.000 74.88506 156 PRO A O 1
ATOM 2514 N N . VAL A 1 159 ? 18.90000 34.90200 -0.32600 1.000 60.42010 157 VAL A N 1
ATOM 2515 C CA . VAL A 1 159 ? 18.19600 36.13800 -0.62800 1.000 66.41359 157 VAL A CA 1
ATOM 2516 C C . VAL A 1 159 ? 19.18700 37.07900 -1.29900 1.000 61.15878 157 VAL A C 1
ATOM 2517 O O . VAL A 1 159 ? 20.22300 37.43200 -0.72000 1.000 57.02043 157 VAL A O 1
ATOM 2530 N N . SER A 1 160 ? 18.88300 37.47900 -2.53000 1.000 56.81912 158 SER A N 1
ATOM 2531 C CA . SER A 1 160 ? 19.75600 38.41400 -3.22600 1.000 55.03597 158 SER A CA 1
ATOM 2532 C C . SER A 1 160 ? 19.87900 39.71900 -2.43500 1.000 55.85046 158 SER A C 1
ATOM 2533 O O . SER A 1 160 ? 18.95400 40.15900 -1.73600 1.000 54.05682 158 SER A O 1
ATOM 2541 N N . PHE A 1 161 ? 21.04200 40.34600 -2.55900 1.000 67.37530 159 PHE A N 1
ATOM 2542 C CA . PHE A 1 161 ? 21.25900 41.61300 -1.87400 1.000 65.05051 159 PHE A CA 1
ATOM 2543 C C . PHE A 1 161 ? 20.23600 42.65500 -2.32100 1.000 61.19896 159 PHE A C 1
ATOM 2544 O O . PHE A 1 161 ? 19.82000 43.50900 -1.53300 1.000 62.58157 159 PHE A O 1
ATOM 2561 N N . ALA A 1 162 ? 19.81600 42.59700 -3.57700 1.000 61.06498 160 ALA A N 1
ATOM 2562 C CA . ALA A 1 162 ? 18.85600 43.56500 -4.08900 1.000 67.89901 160 ALA A CA 1
ATOM 2563 C C . ALA A 1 162 ? 17.48900 43.34000 -3.47000 1.000 65.28083 160 ALA A C 1
ATOM 2564 O O . ALA A 1 162 ? 16.85100 44.29100 -2.99300 1.000 61.06252 160 ALA A O 1
ATOM 2571 N N . THR A 1 163 ? 17.02300 42.08500 -3.48000 1.000 58.92393 161 THR A N 1
ATOM 2572 C CA . THR A 1 163 ? 15.75500 41.76300 -2.84000 1.000 82.82417 161 THR A CA 1
ATOM 2573 C C . THR A 1 163 ? 15.75300 42.18700 -1.37200 1.000 74.82093 161 THR A C 1
ATOM 2574 O O . THR A 1 163 ? 14.80400 42.82000 -0.89000 1.000 63.78131 161 THR A O 1
ATOM 2585 N N . PHE A 1 164 ? 16.81600 41.84500 -0.64500 1.000 56.23483 162 PHE A N 1
ATOM 2586 C CA . PHE A 1 164 ? 16.88100 42.22700 0.75800 1.000 55.67690 162 PHE A CA 1
ATOM 2587 C C . PHE A 1 164 ? 16.93700 43.74000 0.93100 1.000 53.11387 162 PHE A C 1
ATOM 2588 O O . PHE A 1 164 ? 16.34300 44.28300 1.86200 1.000 57.31344 162 PHE A O 1
ATOM 2605 N N . SER A 1 165 ? 17.70700 44.42400 0.08700 1.000 63.32161 163 SER A N 1
ATOM 2606 C CA . SER A 1 165 ? 17.76200 45.87600 0.14600 1.000 61.64540 163 SER A CA 1
ATOM 2607 C C . SER A 1 165 ? 16.38000 46.45100 -0.11600 1.000 61.66820 163 SER A C 1
ATOM 2608 O O . SER A 1 165 ? 15.92900 47.36700 0.57700 1.000 63.66539 163 SER A O 1
ATOM 2616 N N . ASN A 1 166 ? 15.69300 45.92000 -1.13100 1.000 63.32263 164 ASN A N 1
ATOM 2617 C CA . ASN A 1 166 ? 14.37900 46.42600 -1.51300 1.000 70.26073 164 ASN A CA 1
ATOM 2618 C C . ASN A 1 166 ? 13.35100 46.19900 -0.41000 1.000 72.55909 164 ASN A C 1
ATOM 2619 O O . ASN A 1 166 ? 12.52400 47.07200 -0.12600 1.000 78.82088 164 ASN A O 1
ATOM 2630 N N . LEU A 1 167 ? 13.40000 45.04300 0.23400 1.000 76.89701 165 LEU A N 1
ATOM 2631 C CA . LEU A 1 167 ? 12.51900 44.79200 1.35700 1.000 65.83083 165 LEU A CA 1
ATOM 2632 C C . LEU A 1 167 ? 12.70800 45.83600 2.45500 1.000 60.10498 165 LEU A C 1
ATOM 2633 O O . LEU A 1 167 ? 11.73900 46.36800 3.00300 1.000 55.22951 165 LEU A O 1
ATOM 2649 N N . LEU A 1 168 ? 13.93900 46.10600 2.83600 1.000 50.23946 166 LEU A N 1
ATOM 2650 C CA . LEU A 1 168 ? 14.14300 47.00900 3.96300 1.000 53.86931 166 LEU A CA 1
ATOM 2651 C C . LEU A 1 168 ? 13.97900 48.47700 3.60300 1.000 51.31073 166 LEU A C 1
ATOM 2652 O O . LEU A 1 168 ? 13.86200 49.28700 4.51100 1.000 62.49173 166 LEU A O 1
ATOM 2668 N N . SER A 1 169 ? 13.93100 48.83700 2.31500 1.000 56.16631 167 SER A N 1
ATOM 2669 C CA . SER A 1 169 ? 13.64700 50.21900 1.96500 1.000 60.76730 167 SER A CA 1
ATOM 2670 C C . SER A 1 169 ? 12.20200 50.59900 2.28400 1.000 58.00598 167 SER A C 1
ATOM 2671 O O . SER A 1 169 ? 11.85000 51.78700 2.23600 1.000 65.55298 167 SER A O 1
ATOM 2679 N N . SER A 1 170 ? 11.35900 49.61800 2.61300 1.000 48.62819 168 SER A N 1
ATOM 2680 C CA . SER A 1 170 ? 10.02200 49.94500 3.09100 1.000 51.76189 168 SER A CA 1
ATOM 2681 C C . SER A 1 170 ? 10.11200 50.66200 4.43400 1.000 58.46098 168 SER A C 1
ATOM 2682 O O . SER A 1 170 ? 9.22500 51.46400 4.78500 1.000 56.47830 168 SER A O 1
ATOM 2690 N N . LEU A 1 171 ? 11.19900 50.41200 5.18400 1.000 49.43804 169 LEU A N 1
ATOM 2691 C CA . LEU A 1 171 ? 11.36600 50.96800 6.52000 1.000 57.34329 169 LEU A CA 1
ATOM 2692 C C . LEU A 1 171 ? 12.31100 52.14700 6.56000 1.000 52.05178 169 LEU A C 1
ATOM 2693 O O . LEU A 1 171 ? 12.52500 52.71700 7.63700 1.000 42.07666 169 LEU A O 1
ATOM 2709 N N . LYS A 1 172 ? 12.85600 52.54100 5.41600 1.000 50.92402 170 LYS A N 1
ATOM 2710 C CA . LYS A 1 172 ? 13.81000 53.62700 5.40300 1.000 49.61750 170 LYS A CA 1
ATOM 2711 C C . LYS A 1 172 ? 13.12400 54.98500 5.34700 1.000 59.61252 170 LYS A C 1
ATOM 2712 O O . LYS A 1 172 ? 11.93500 55.12300 5.02300 1.000 56.37362 170 LYS A O 1
ATOM 2731 N N . GLN A 1 173 ? 13.93300 56.00300 5.61500 1.000 60.15762 171 GLN A N 1
ATOM 2732 C CA . GLN A 1 173 ? 13.55200 57.39400 5.47900 1.000 53.09894 171 GLN A CA 1
ATOM 2733 C C . GLN A 1 173 ? 13.73600 57.87700 4.03800 1.000 59.38549 171 GLN A C 1
ATOM 2734 O O . GLN A 1 173 ? 14.50600 57.32800 3.25300 1.000 65.63786 171 GLN A O 1
ATOM 2748 N N . ARG A 1 174 ? 13.04500 58.96200 3.72300 1.000 67.12632 172 ARG A N 1
ATOM 2749 C CA . ARG A 1 174 ? 13.09600 59.62000 2.41800 1.000 72.50617 172 ARG A CA 1
ATOM 2750 C C . ARG A 1 174 ? 13.17000 61.11200 2.71600 1.000 75.04993 172 ARG A C 1
ATOM 2751 O O . ARG A 1 174 ? 12.27900 61.63800 3.39100 1.000 72.77824 172 ARG A O 1
ATOM 2772 N N . LYS A 1 175 ? 14.24700 61.79100 2.32100 1.000 97.52347 173 LYS A N 1
ATOM 2773 C CA . LYS A 1 175 ? 14.32100 63.24200 2.51200 1.000 108.27984 173 LYS A CA 1
ATOM 2774 C C . LYS A 1 175 ? 13.64800 63.88400 1.30100 1.000 102.41773 173 LYS A C 1
ATOM 2775 O O . LYS A 1 175 ? 14.08900 63.68000 0.16300 1.000 99.88386 173 LYS A O 1
ATOM 2794 N N . GLU A 1 176 ? 12.57400 64.64200 1.53600 1.000 96.54445 174 GLU A N 1
ATOM 2795 C CA . GLU A 1 176 ? 11.74300 65.19800 0.45500 1.000 102.45868 174 GLU A CA 1
ATOM 2796 C C . GLU A 1 176 ? 10.98600 66.45500 0.90700 1.000 110.96560 174 GLU A C 1
ATOM 2797 O O . GLU A 1 176 ? 9.75000 66.46100 0.93700 1.000 106.82618 174 GLU A O 1
ATOM 2809 N N . ASP A 1 177 ? 11.70500 67.53100 1.25300 1.000 128.50158 175 ASP A N 1
ATOM 2810 C CA . ASP A 1 177 ? 11.15700 68.74800 1.85700 1.000 165.62390 175 ASP A CA 1
ATOM 2811 C C . ASP A 1 177 ? 10.90600 68.54500 3.36900 1.000 136.00292 175 ASP A C 1
ATOM 2812 O O . ASP A 1 177 ? 10.61600 69.51700 4.07800 1.000 112.09909 175 ASP A O 1
ATOM 2821 N N . LYS A 1 178 ? 11.02600 67.32200 3.88100 1.000 129.69357 176 LYS A N 1
ATOM 2822 C CA . LYS A 1 178 ? 10.66700 66.93000 5.24000 1.000 96.75568 176 LYS A CA 1
ATOM 2823 C C . LYS A 1 178 ? 11.00900 65.43400 5.25300 1.000 76.58860 176 LYS A C 1
ATOM 2824 O O . LYS A 1 178 ? 10.95500 64.79500 4.17700 1.000 72.32234 176 LYS A O 1
ATOM 2843 N N . ILE A 1 179 ? 11.35900 64.83700 6.40900 1.000 82.89369 177 ILE A N 1
ATOM 2844 C CA . ILE A 1 179 ? 11.66600 63.41200 6.41500 1.000 65.15207 177 ILE A CA 1
ATOM 2845 C C . ILE A 1 179 ? 10.35800 62.63200 6.42500 1.000 56.93466 177 ILE A C 1
ATOM 2846 O O . ILE A 1 179 ? 9.47200 62.89900 7.25800 1.000 59.60454 177 ILE A O 1
ATOM 2862 N N . LEU A 1 180 ? 10.26800 61.61100 5.54500 1.000 55.35376 178 LEU A N 1
ATOM 2863 C CA . LEU A 1 180 ? 9.08700 60.76500 5.40700 1.000 49.11218 178 LEU A CA 1
ATOM 2864 C C . LEU A 1 180 ? 9.40200 59.27800 5.40800 1.000 55.96837 178 LEU A C 1
ATOM 2865 O O . LEU A 1 180 ? 10.41700 58.83500 4.83500 1.000 55.62754 178 LEU A O 1
ATOM 2881 N N . TYR A 1 181 ? 8.49100 58.51200 6.00800 1.000 52.20570 179 TYR A N 1
ATOM 2882 C CA . TYR A 1 181 ? 8.52800 57.06300 5.95200 1.000 55.34763 179 TYR A CA 1
ATOM 2883 C C . TYR A 1 181 ? 7.38100 56.57000 5.07900 1.000 43.47469 179 TYR A C 1
ATOM 2884 O O . TYR A 1 181 ? 6.53800 57.35100 4.62900 1.000 66.04715 179 TYR A O 1
ATOM 2902 N N . ASN A 1 182 ? 7.36200 55.26100 4.83000 1.000 44.18840 180 ASN A N 1
ATOM 2903 C CA . ASN A 1 182 ? 6.31600 54.59900 4.05600 1.000 60.18212 180 ASN A CA 1
ATOM 2904 C C . ASN A 1 182 ? 5.18500 54.06300 4.91800 1.000 60.19199 180 ASN A C 1
ATOM 2905 O O . ASN A 1 182 ? 4.30700 53.33600 4.41200 1.000 53.49134 180 ASN A O 1
ATOM 2916 N N . TYR A 1 183 ? 5.14500 54.45800 6.18600 1.000 43.68001 181 TYR A N 1
ATOM 2917 C CA . TYR A 1 183 ? 4.15200 53.93100 7.11300 1.000 49.05105 181 TYR A CA 1
ATOM 2918 C C . TYR A 1 183 ? 3.92200 54.97100 8.20300 1.000 48.63905 181 TYR A C 1
ATOM 2919 O O . TYR A 1 183 ? 4.77100 55.82100 8.46400 1.000 33.64085 181 TYR A O 1
ATOM 2937 N N . ALA A 1 184 ? 2.75100 54.90900 8.82600 1.000 37.20884 182 ALA A N 1
ATOM 2938 C CA . ALA A 1 184 ? 2.37100 55.92400 9.79700 1.000 38.52422 182 ALA A CA 1
ATOM 2939 C C . ALA A 1 184 ? 3.01600 55.66600 11.16900 1.000 46.99144 182 ALA A C 1
ATOM 2940 O O . ALA A 1 184 ? 3.46300 54.55500 11.49300 1.000 37.39914 182 ALA A O 1
ATOM 2947 N N . SER A 1 185 ? 3.06600 56.72800 11.97300 1.000 39.61896 183 SER A N 1
ATOM 2948 C CA . SER A 1 185 ? 3.61400 56.66700 13.31800 1.000 32.72569 183 SER A CA 1
ATOM 2949 C C . SER A 1 185 ? 3.08700 57.82900 14.14500 1.000 38.39472 183 SER A C 1
ATOM 2950 O O . SER A 1 185 ? 3.20200 58.97700 13.72600 1.000 41.55314 183 SER A O 1
ATOM 2953 N N . ALA A 1 186 ? 2.51200 57.51700 15.31000 1.000 38.75490 184 ALA A N 1
ATOM 2954 C CA . ALA A 1 186 ? 2.09800 58.54100 16.27200 1.000 31.76676 184 ALA A CA 1
ATOM 2955 C C . ALA A 1 186 ? 3.18200 59.60800 16.47700 1.000 40.54434 184 ALA A C 1
ATOM 2956 O O . ALA A 1 186 ? 4.35700 59.30500 16.77500 1.000 50.00033 184 ALA A O 1
ATOM 2958 N N . GLY A 1 187 ? 2.78100 60.86700 16.29500 1.000 38.01199 185 GLY A N 1
ATOM 2959 C CA . GLY A 1 187 ? 3.69300 61.98100 16.42700 1.000 33.13472 185 GLY A CA 1
ATOM 2960 C C . GLY A 1 187 ? 4.75000 62.06800 15.36700 1.000 38.04094 185 GLY A C 1
ATOM 2961 O O . GLY A 1 187 ? 5.62300 62.93700 15.47400 1.000 47.48584 185 GLY A O 1
ATOM 2962 N N . GLY A 1 188 ? 4.70200 61.19100 14.36100 1.000 37.06401 186 GLY A N 1
ATOM 2963 C CA . GLY A 1 188 ? 5.83000 61.00600 13.44000 1.000 38.75339 186 GLY A CA 1
ATOM 2964 C C . GLY A 1 188 ? 7.17200 60.85200 14.12700 1.000 48.55924 186 GLY A C 1
ATOM 2965 O O . GLY A 1 188 ? 8.19200 61.34300 13.63100 1.000 48.85551 186 GLY A O 1
ATOM 2966 N N . LEU A 1 189 ? 7.19900 60.16200 15.26200 1.000 40.18937 187 LEU A N 1
ATOM 2967 C CA . LEU A 1 189 ? 8.43100 59.96900 16.02500 1.000 36.10650 187 LEU A CA 1
ATOM 2968 C C . LEU A 1 189 ? 9.18600 58.70800 15.64200 1.000 46.44539 187 LEU A C 1
ATOM 2969 O O . LEU A 1 189 ? 10.35700 58.58800 15.96500 1.000 52.61048 187 LEU A O 1
ATOM 2974 N N . TYR A 1 190 ? 8.52800 57.75900 14.98600 1.000 47.78983 188 TYR A N 1
ATOM 2975 C CA . TYR A 1 190 ? 9.08500 56.49700 14.49000 1.000 44.81956 188 TYR A CA 1
ATOM 2976 C C . TYR A 1 190 ? 10.00200 55.84700 15.55800 1.000 33.43858 188 TYR A C 1
ATOM 2977 O O . TYR A 1 190 ? 11.16200 55.56900 15.26800 1.000 42.31519 188 TYR A O 1
ATOM 2995 N N . PRO A 1 191 ? 9.45800 55.54000 16.72700 1.000 35.14733 189 PRO A N 1
ATOM 2996 C CA . PRO A 1 191 ? 10.29300 55.07600 17.85500 1.000 43.23864 189 PRO A CA 1
ATOM 2997 C C . PRO A 1 191 ? 10.60000 53.58900 17.84500 1.000 47.17077 189 PRO A C 1
ATOM 2998 O O . PRO A 1 191 ? 11.15400 53.11000 18.84000 1.000 41.70927 189 PRO A O 1
ATOM 3009 N N . ILE A 1 192 ? 10.27000 52.87000 16.76900 1.000 34.08436 190 ILE A N 1
ATOM 3010 C CA . ILE A 1 192 ? 10.65000 51.47000 16.63400 1.000 41.37097 190 ILE A CA 1
ATOM 3011 C C . ILE A 1 192 ? 12.04600 51.37400 16.02200 1.000 45.73980 190 ILE A C 1
ATOM 3012 O O . ILE A 1 192 ? 12.22900 51.64100 14.82800 1.000 46.79228 190 ILE A O 1
ATOM 3028 N N . ASP A 1 193 ? 13.01500 50.96900 16.83700 1.000 51.57855 191 ASP A N 1
ATOM 3029 C CA . ASP A 1 193 ? 14.30100 50.49800 16.33200 1.000 45.62041 191 ASP A CA 1
ATOM 3030 C C . ASP A 1 193 ? 14.14400 49.14200 15.67200 1.000 43.33808 191 ASP A C 1
ATOM 3031 O O . ASP A 1 193 ? 13.51000 48.25100 16.23900 1.000 48.29320 191 ASP A O 1
ATOM 3040 N N . VAL A 1 194 ? 14.72900 48.97700 14.49000 1.000 49.30092 192 VAL A N 1
ATOM 3041 C CA . VAL A 1 194 ? 14.63300 47.73900 13.73700 1.000 46.29175 192 VAL A CA 1
ATOM 3042 C C . VAL A 1 194 ? 15.98400 47.03700 13.74300 1.000 48.41636 192 VAL A C 1
ATOM 3043 O O . VAL A 1 194 ? 17.00800 47.62900 13.36500 1.000 46.75151 192 VAL A O 1
ATOM 3056 N N . PHE A 1 195 ? 15.97800 45.77300 14.14600 1.000 42.84629 193 PHE A N 1
ATOM 3057 C CA . PHE A 1 195 ? 17.17500 44.96200 14.15000 1.000 35.57138 193 PHE A CA 1
ATOM 3058 C C . PHE A 1 195 ? 16.93700 43.71700 13.29800 1.000 46.82668 193 PHE A C 1
ATOM 3059 O O . PHE A 1 195 ? 15.79800 43.29800 13.08000 1.000 46.63295 193 PHE A O 1
ATOM 3076 N N . VAL A 1 196 ? 18.02200 43.13100 12.80700 1.000 56.76843 194 VAL A N 1
ATOM 3077 C CA . VAL A 1 196 ? 17.94100 41.93500 11.98500 1.000 59.19588 194 VAL A CA 1
ATOM 3078 C C . VAL A 1 196 ? 19.04100 40.97000 12.40100 1.000 48.67519 194 VAL A C 1
ATOM 3079 O O . VAL A 1 196 ? 20.20000 41.35900 12.57500 1.000 55.12645 194 VAL A O 1
ATOM 3092 N N . TYR A 1 197 ? 18.67300 39.71200 12.55600 1.000 45.23443 195 TYR A N 1
ATOM 3093 C CA . TYR A 1 197 ? 19.62400 38.61600 12.61300 1.000 48.14234 195 TYR A CA 1
ATOM 3094 C C . TYR A 1 197 ? 19.64600 37.88700 11.26700 1.000 50.91135 195 TYR A C 1
ATOM 3095 O O . TYR A 1 197 ? 18.59700 37.47100 10.75300 1.000 54.41380 195 TYR A O 1
ATOM 3113 N N . VAL A 1 198 ? 20.83500 37.72800 10.70400 1.000 49.05136 196 VAL A N 1
ATOM 3114 C CA . VAL A 1 198 ? 20.99600 37.07000 9.42500 1.000 57.47538 196 VAL A CA 1
ATOM 3115 C C . VAL A 1 198 ? 21.75300 35.77700 9.66300 1.000 51.31688 196 VAL A C 1
ATOM 3116 O O . VAL A 1 198 ? 22.80800 35.77600 10.30900 1.000 50.83751 196 VAL A O 1
ATOM 3129 N N . LYS A 1 199 ? 21.20800 34.68300 9.15100 1.000 57.84030 197 LYS A N 1
ATOM 3130 C CA . LYS A 1 199 ? 21.87200 33.39300 9.25000 1.000 64.46253 197 LYS A CA 1
ATOM 3131 C C . LYS A 1 199 ? 23.03600 33.28800 8.25800 1.000 62.91776 197 LYS A C 1
ATOM 3132 O O . LYS A 1 199 ? 23.03200 33.91600 7.19100 1.000 54.81012 197 LYS A O 1
ATOM 3151 N N . PRO A 1 200 ? 24.02800 32.46600 8.56900 1.000 70.83812 198 PRO A N 1
ATOM 3152 C CA . PRO A 1 200 ? 25.18100 32.34000 7.65900 1.000 81.72775 198 PRO A CA 1
ATOM 3153 C C . PRO A 1 200 ? 24.78800 31.83000 6.28000 1.000 73.21695 198 PRO A C 1
ATOM 3154 O O . PRO A 1 200 ? 24.03500 30.86100 6.15100 1.000 60.16258 198 PRO A O 1
ATOM 3165 N N . ARG A 1 201 ? 25.34600 32.48200 5.24800 1.000 69.12637 199 ARG A N 1
ATOM 3166 C CA . ARG A 1 201 ? 25.24300 32.09700 3.83800 1.000 92.81203 199 ARG A CA 1
ATOM 3167 C C . ARG A 1 201 ? 23.84900 32.26500 3.24500 1.000 73.97081 199 ARG A C 1
ATOM 3168 O O . ARG A 1 201 ? 23.61200 31.82500 2.10400 1.000 72.14631 199 ARG A O 1
ATOM 3189 N N . ARG A 1 202 ? 22.91400 32.88900 3.97500 1.000 77.21368 200 ARG A N 1
ATOM 3190 C CA . ARG A 1 202 ? 21.51000 32.89100 3.57100 1.000 64.83385 200 ARG A CA 1
ATOM 3191 C C . ARG A 1 202 ? 21.06100 34.20000 2.92800 1.000 61.25475 200 ARG A C 1
ATOM 3192 O O . ARG A 1 202 ? 19.98600 34.24100 2.29500 1.000 55.96159 200 ARG A O 1
ATOM 3213 N N . VAL A 1 203 ? 21.85000 35.25800 3.05900 1.000 69.55122 201 VAL A N 1
ATOM 3214 C CA . VAL A 1 203 ? 21.56600 36.52400 2.40400 1.000 69.07028 201 VAL A CA 1
ATOM 3215 C C . VAL A 1 203 ? 22.83500 36.98200 1.68700 1.000 69.39452 201 VAL A C 1
ATOM 3216 O O . VAL A 1 203 ? 23.86600 37.21200 2.33500 1.000 61.49153 201 VAL A O 1
ATOM 3229 N N . GLU A 1 204 ? 22.76700 37.08000 0.35600 1.000 73.54631 202 GLU A N 1
ATOM 3230 C CA . GLU A 1 204 ? 23.86700 37.61700 -0.43000 1.000 73.69862 202 GLU A CA 1
ATOM 3231 C C . GLU A 1 204 ? 24.28900 38.97200 0.11900 1.000 71.19371 202 GLU A C 1
ATOM 3232 O O . GLU A 1 204 ? 23.46100 39.86100 0.29200 1.000 78.19259 202 GLU A O 1
ATOM 3244 N N . GLY A 1 205 ? 25.58300 39.11400 0.42300 1.000 82.17553 203 GLY A N 1
ATOM 3245 C CA . GLY A 1 205 ? 26.16100 40.38900 0.80300 1.000 66.43193 203 GLY A CA 1
ATOM 3246 C C . GLY A 1 205 ? 26.11400 40.75400 2.26700 1.000 74.38002 203 GLY A C 1
ATOM 3247 O O . GLY A 1 205 ? 26.57500 41.85700 2.62000 1.000 75.86379 203 GLY A O 1
ATOM 3251 N N . VAL A 1 206 ? 25.61000 39.86000 3.12500 1.000 70.88881 204 VAL A N 1
ATOM 3252 C CA . VAL A 1 206 ? 25.38100 40.12200 4.54500 1.000 67.94457 204 VAL A CA 1
ATOM 3253 C C . VAL A 1 206 ? 25.91200 38.97000 5.39800 1.000 63.04141 204 VAL A C 1
ATOM 3254 O O . VAL A 1 206 ? 25.27300 37.90800 5.46000 1.000 74.68307 204 VAL A O 1
ATOM 3267 N N . LYS A 1 207 ? 27.05800 39.19400 6.08600 1.000 66.65520 205 LYS A N 1
ATOM 3268 C CA . LYS A 1 207 ? 27.60900 38.16400 6.96900 1.000 74.93495 205 LYS A CA 1
ATOM 3269 C C . LYS A 1 207 ? 26.62400 37.85200 8.10800 1.000 64.10592 205 LYS A C 1
ATOM 3270 O O . LYS A 1 207 ? 25.84200 38.69400 8.54500 1.000 58.65170 205 LYS A O 1
ATOM 3289 N N . ALA A 1 208 ? 26.66900 36.63100 8.60900 1.000 71.69547 206 ALA A N 1
ATOM 3290 C CA . ALA A 1 208 ? 25.82400 36.30400 9.74100 1.000 62.55567 206 ALA A CA 1
ATOM 3291 C C . ALA A 1 208 ? 26.06300 37.29800 10.87100 1.000 65.38346 206 ALA A C 1
ATOM 3292 O O . ALA A 1 208 ? 27.19100 37.77700 11.09400 1.000 56.30911 206 ALA A O 1
ATOM 3299 N N . GLY A 1 209 ? 24.99800 37.60000 11.59000 1.000 69.33867 207 GLY A N 1
ATOM 3300 C CA . GLY A 1 209 ? 25.11100 38.40000 12.79600 1.000 59.29424 207 GLY A CA 1
ATOM 3301 C C . GLY A 1 209 ? 23.84700 39.20700 13.02000 1.000 51.91334 207 GLY A C 1
ATOM 3302 O O . GLY A 1 209 ? 22.88200 39.17000 12.25200 1.000 50.15040 207 GLY A O 1
ATOM 3306 N N . PHE A 1 210 ? 23.88700 39.93400 14.13100 1.000 56.22414 208 PHE A N 1
ATOM 3307 C CA . PHE A 1 210 ? 22.83900 40.86700 14.52000 1.000 54.01226 208 PHE A CA 1
ATOM 3308 C C . PHE A 1 210 ? 23.20500 42.25200 14.02000 1.000 45.19820 208 PHE A C 1
ATOM 3309 O O . PHE A 1 210 ? 24.34400 42.70600 14.20900 1.000 39.20397 208 PHE A O 1
ATOM 3326 N N . TYR A 1 211 ? 22.23800 42.92500 13.40900 1.000 44.01760 209 TYR A N 1
ATOM 3327 C CA . TYR A 1 211 ? 22.46000 44.25200 12.86600 1.000 49.21772 209 TYR A CA 1
ATOM 3328 C C . TYR A 1 211 ? 21.33900 45.19500 13.25800 1.000 46.59334 209 TYR A C 1
ATOM 3329 O O . TYR A 1 211 ? 20.16200 44.81400 13.30400 1.000 43.62546 209 TYR A O 1
ATOM 3347 N N . TYR A 1 212 ? 21.72400 46.44800 13.46400 1.000 49.07930 210 TYR A N 1
ATOM 3348 C CA . TYR A 1 212 ? 20.78300 47.54000 13.63300 1.000 54.52046 210 TYR A CA 1
ATOM 3349 C C . TYR A 1 212 ? 20.51600 48.18300 12.28400 1.000 52.88786 210 TYR A C 1
ATOM 3350 O O . TYR A 1 212 ? 21.46600 48.62700 11.61500 1.000 45.70704 210 TYR A O 1
ATOM 3368 N N . PHE A 1 213 ? 19.24100 48.20900 11.87300 1.000 57.01157 211 PHE A N 1
ATOM 3369 C CA . PHE A 1 213 ? 18.87800 48.86600 10.62600 1.000 56.95227 211 PHE A CA 1
ATOM 3370 C C . PHE A 1 213 ? 18.77200 50.36700 10.86300 1.000 49.75090 211 PHE A C 1
ATOM 3371 O O . PHE A 1 213 ? 17.96400 50.80700 11.67400 1.000 43.89446 211 PHE A O 1
ATOM 3388 N N . ASN A 1 214 ? 19.60000 51.15100 10.18300 1.000 57.18689 212 ASN A N 1
ATOM 3389 C CA . ASN A 1 214 ? 19.55500 52.59700 10.31200 1.000 59.51563 212 ASN A CA 1
ATOM 3390 C C . ASN A 1 214 ? 18.67700 53.17000 9.20500 1.000 62.00217 212 ASN A C 1
ATOM 3391 O O . ASN A 1 214 ? 19.11700 53.22200 8.04600 1.000 50.63676 212 ASN A O 1
ATOM 3402 N N . PRO A 1 215 ? 17.47300 53.66600 9.51200 1.000 66.53815 213 PRO A N 1
ATOM 3403 C CA . PRO A 1 215 ? 16.57800 54.13700 8.44000 1.000 56.06672 213 PRO A CA 1
ATOM 3404 C C . PRO A 1 215 ? 17.02000 55.43000 7.78600 1.000 59.27473 213 PRO A C 1
ATOM 3405 O O . PRO A 1 215 ? 16.57300 55.73500 6.67300 1.000 60.37852 213 PRO A O 1
ATOM 3416 N N . ALA A 1 216 ? 17.89200 56.19000 8.43100 1.000 65.45468 214 ALA A N 1
ATOM 3417 C CA . ALA A 1 216 ? 18.39000 57.42500 7.85200 1.000 64.38339 214 ALA A CA 1
ATOM 3418 C C . ALA A 1 216 ? 19.41700 57.18800 6.74200 1.000 75.87506 214 ALA A C 1
ATOM 3419 O O . ALA A 1 216 ? 19.45500 57.94900 5.76800 1.000 70.97946 214 ALA A O 1
ATOM 3426 N N . ASP A 1 217 ? 20.25600 56.15600 6.87700 1.000 77.44001 215 ASP A N 1
ATOM 3427 C CA . ASP A 1 217 ? 21.23400 55.80800 5.86000 1.000 63.92508 215 ASP A CA 1
ATOM 3428 C C . ASP A 1 217 ? 20.72800 54.75500 4.88500 1.000 59.64724 215 ASP A C 1
ATOM 3429 O O . ASP A 1 217 ? 21.31400 54.59100 3.79700 1.000 76.81271 215 ASP A O 1
ATOM 3438 N N . HIS A 1 218 ? 19.69800 53.99700 5.27400 1.000 61.88640 216 HIS A N 1
ATOM 3439 C CA . HIS A 1 218 ? 19.36500 52.72000 4.62500 1.000 61.21526 216 HIS A CA 1
ATOM 3440 C C . HIS A 1 218 ? 20.58400 51.77800 4.64400 1.000 61.59577 216 HIS A C 1
ATOM 3441 O O . HIS A 1 218 ? 21.09600 51.31400 3.62100 1.000 71.66486 216 HIS A O 1
ATOM 3455 N N . SER A 1 219 ? 21.04600 51.50500 5.86200 1.000 64.37544 217 SER A N 1
ATOM 3456 C CA . SER A 1 219 ? 22.21400 50.67300 6.10000 1.000 63.17360 217 SER A CA 1
ATOM 3457 C C . SER A 1 219 ? 21.94600 49.70500 7.24500 1.000 65.61248 217 SER A C 1
ATOM 3458 O O . SER A 1 219 ? 21.10000 49.94300 8.12000 1.000 57.89316 217 SER A O 1
ATOM 3466 N N . LEU A 1 220 ? 22.67500 48.59700 7.21200 1.000 59.85545 218 LEU A N 1
ATOM 3467 C CA . LEU A 1 220 ? 22.81800 47.71100 8.35800 1.000 66.44571 218 LEU A CA 1
ATOM 3468 C C . LEU A 1 220 ? 24.11600 48.04400 9.06800 1.000 56.83197 218 LEU A C 1
ATOM 3469 O O . LEU A 1 220 ? 25.15300 48.24600 8.42800 1.000 58.38253 218 LEU A O 1
ATOM 3485 N N . VAL A 1 221 ? 24.05300 48.12100 10.39300 1.000 47.42781 219 VAL A N 1
ATOM 3486 C CA . VAL A 1 221 ? 25.22400 48.43500 11.22000 1.000 53.73305 219 VAL A CA 1
ATOM 3487 C C . VAL A 1 221 ? 25.42300 47.28500 12.19200 1.000 48.73834 219 VAL A C 1
ATOM 3488 O O . VAL A 1 221 ? 24.50900 46.94500 12.95500 1.000 53.33993 219 VAL A O 1
ATOM 3501 N N . LEU A 1 222 ? 26.60500 46.68100 12.16300 1.000 57.79878 220 LEU A N 1
ATOM 3502 C CA . LEU A 1 222 ? 26.82200 45.50800 12.99100 1.000 67.83694 220 LEU A CA 1
ATOM 3503 C C . LEU A 1 222 ? 26.64000 45.84600 14.46700 1.000 57.69175 220 LEU A C 1
ATOM 3504 O O . LEU A 1 222 ? 27.11300 46.89300 14.95300 1.000 47.78885 220 LEU A O 1
ATOM 3520 N N . VAL A 1 223 ? 25.99400 44.92000 15.18900 1.000 52.87282 221 VAL A N 1
ATOM 3521 C CA . VAL A 1 223 ? 25.88800 44.98200 16.64200 1.000 55.16442 221 VAL A CA 1
ATOM 3522 C C . VAL A 1 223 ? 26.61000 43.82500 17.32300 1.000 65.78129 221 VAL A C 1
ATOM 3523 O O . VAL A 1 223 ? 27.26900 44.02800 18.35800 1.000 61.91353 221 VAL A O 1
ATOM 3536 N N . ASN A 1 224 ? 26.51600 42.61900 16.74300 1.000 42.04825 222 ASN A N 1
ATOM 3537 C CA . ASN A 1 224 ? 26.99400 41.39300 17.37600 1.000 55.89905 222 ASN A CA 1
ATOM 3538 C C . ASN A 1 224 ? 27.20500 40.31900 16.31600 1.000 64.27904 222 ASN A C 1
ATOM 3539 O O . ASN A 1 224 ? 26.23300 39.85500 15.73100 1.000 70.81580 222 ASN A O 1
ATOM 3550 N N . ASN A 1 225 ? 28.45500 39.92100 16.07600 1.000 80.90115 223 ASN A N 1
ATOM 3551 C CA . ASN A 1 225 ? 28.76300 38.77600 15.22100 1.000 73.18476 223 ASN A CA 1
ATOM 3552 C C . ASN A 1 225 ? 29.17600 37.54200 16.02500 1.000 73.12665 223 ASN A C 1
ATOM 3553 O O . ASN A 1 225 ? 29.40300 36.48400 15.44000 1.000 84.83025 223 ASN A O 1
ATOM 3564 N N . ILE A 1 226 ? 29.27800 37.65700 17.35300 1.000 63.60324 224 ILE A N 1
ATOM 3565 C CA . ILE A 1 226 ? 29.76100 36.56500 18.20400 1.000 64.32005 224 ILE A CA 1
ATOM 3566 C C . ILE A 1 226 ? 28.62400 35.58800 18.53400 1.000 59.32020 224 ILE A C 1
ATOM 3567 O O . ILE A 1 226 ? 28.79000 34.36500 18.45700 1.000 57.44879 224 ILE A O 1
ATOM 3583 N N . ASP A 1 227 ? 27.46700 36.10600 18.96600 1.000 67.08339 225 ASP A N 1
ATOM 3584 C CA . ASP A 1 227 ? 26.35500 35.26800 19.37500 1.000 71.73221 225 ASP A CA 1
ATOM 3585 C C . ASP A 1 227 ? 25.53600 34.87900 18.15400 1.000 61.15577 225 ASP A C 1
ATOM 3586 O O . ASP A 1 227 ? 25.66900 35.44900 17.07000 1.000 56.38452 225 ASP A O 1
ATOM 3595 N N . GLN A 1 228 ? 24.64700 33.91300 18.34600 1.000 69.44491 226 GLN A N 1
ATOM 3596 C CA . GLN A 1 228 ? 23.69000 33.58200 17.31000 1.000 76.54167 226 GLN A CA 1
ATOM 3597 C C . GLN A 1 228 ? 22.37600 33.15100 17.94500 1.000 67.61617 226 GLN A C 1
ATOM 3598 O O . GLN A 1 228 ? 22.29100 32.80400 19.12800 1.000 60.88458 226 GLN A O 1
ATOM 3612 N N . VAL A 1 229 ? 21.34300 33.21900 17.14700 1.000 59.94276 227 VAL A N 1
ATOM 3613 C CA . VAL A 1 229 ? 20.04900 32.71200 17.56000 1.000 56.07807 227 VAL A CA 1
ATOM 3614 C C . VAL A 1 229 ? 20.02300 31.22200 17.28000 1.000 53.79733 227 VAL A C 1
ATOM 3615 O O . VAL A 1 229 ? 20.49900 30.77200 16.22500 1.000 62.15252 227 VAL A O 1
ATOM 3628 N N . ILE A 1 230 ? 19.44100 30.45500 18.20300 1.000 60.07064 228 ILE A N 1
ATOM 3629 C CA . ILE A 1 230 ? 19.27500 29.01600 18.02900 1.000 58.29803 228 ILE A CA 1
ATOM 3630 C C . ILE A 1 230 ? 17.79800 28.63400 18.17000 1.000 50.38455 228 ILE A C 1
ATOM 3631 O O . ILE A 1 230 ? 16.94200 29.47000 18.48000 1.000 64.24290 228 ILE A O 1
ATOM 3647 N N . LYS A 1 231 ? 17.51000 27.34700 17.88100 1.000 65.78035 229 LYS A N 1
ATOM 3648 C CA . LYS A 1 231 ? 16.13900 26.84100 17.95400 1.000 62.56955 229 LYS A CA 1
ATOM 3649 C C . LYS A 1 231 ? 15.60700 26.85600 19.39600 1.000 57.56986 229 LYS A C 1
ATOM 3650 O O . LYS A 1 231 ? 14.40900 27.05500 19.61500 1.000 62.69241 229 LYS A O 1
ATOM 3669 N N . ASP A 1 232 ? 16.46700 26.63600 20.39900 1.000 61.35582 230 ASP A N 1
ATOM 3670 C CA . ASP A 1 232 ? 15.98000 26.64100 21.77700 1.000 88.82383 230 ASP A CA 1
ATOM 3671 C C . ASP A 1 232 ? 15.56900 28.05300 22.22600 1.000 60.70919 230 ASP A C 1
ATOM 3672 O O . ASP A 1 232 ? 14.94400 28.21200 23.28300 1.000 61.38920 230 ASP A O 1
ATOM 3681 N N . ASP A 1 233 ? 15.85900 29.07800 21.43700 1.000 58.54094 231 ASP A N 1
ATOM 3682 C CA . ASP A 1 233 ? 15.36300 30.40900 21.73900 1.000 52.04456 231 ASP A CA 1
ATOM 3683 C C . ASP A 1 233 ? 13.92600 30.59000 21.25400 1.000 50.45000 231 ASP A C 1
ATOM 3684 O O . ASP A 1 233 ? 13.35000 31.67100 21.37200 1.000 47.54667 231 ASP A O 1
ATOM 3693 N N . HIS A 1 234 ? 13.35300 29.58200 20.65200 1.000 47.12251 232 HIS A N 1
ATOM 3694 C CA . HIS A 1 234 ? 12.03800 29.69900 20.07800 1.000 49.05158 232 HIS A CA 1
ATOM 3695 C C . HIS A 1 234 ? 11.10400 28.74000 20.79400 1.000 55.97397 232 HIS A C 1
ATOM 3696 O O . HIS A 1 234 ? 11.52300 27.67300 21.25700 1.000 55.18620 232 HIS A O 1
ATOM 3703 N N . GLU A 1 235 ? 9.84100 29.16100 20.92500 1.000 56.36833 233 GLU A N 1
ATOM 3704 C CA . GLU A 1 235 ? 8.81500 28.22400 21.33600 1.000 44.56211 233 GLU A CA 1
ATOM 3705 C C . GLU A 1 235 ? 8.85500 26.98700 20.44500 1.000 58.33346 233 GLU A C 1
ATOM 3706 O O . GLU A 1 235 ? 9.23200 27.04100 19.27000 1.000 62.85171 233 GLU A O 1
ATOM 3712 N N . LEU A 1 236 ? 8.47200 25.85300 21.03000 1.000 66.26623 234 LEU A N 1
ATOM 3713 C CA . LEU A 1 236 ? 8.56200 24.57800 20.32100 1.000 55.44399 234 LEU A CA 1
ATOM 3714 C C . LEU A 1 236 ? 7.83400 24.61300 18.98200 1.000 54.44060 234 LEU A C 1
ATOM 3715 O O . LEU A 1 236 ? 8.33900 24.10200 17.97500 1.000 60.95662 234 LEU A O 1
ATOM 3720 N N . ILE A 1 237 ? 6.64400 25.21400 18.96500 1.000 70.07537 235 ILE A N 1
ATOM 3721 C CA . ILE A 1 237 ? 5.78700 25.28200 17.79500 1.000 62.44145 235 ILE A CA 1
ATOM 3722 C C . ILE A 1 237 ? 6.45500 26.03100 16.64300 1.000 57.04243 235 ILE A C 1
ATOM 3723 O O . ILE A 1 237 ? 6.08300 25.83200 15.48700 1.000 63.36183 235 ILE A O 1
ATOM 3728 N N . ASN A 1 238 ? 7.47800 26.84400 16.93200 1.000 64.75681 236 ASN A N 1
ATOM 3729 C CA . ASN A 1 238 ? 8.10300 27.71200 15.94700 1.000 53.48299 236 ASN A CA 1
ATOM 3730 C C . ASN A 1 238 ? 9.50500 27.30600 15.56700 1.000 61.82096 236 ASN A C 1
ATOM 3731 O O . ASN A 1 238 ? 10.14100 28.00600 14.76500 1.000 48.43196 236 ASN A O 1
ATOM 3736 N N . GLN A 1 239 ? 10.02800 26.23100 16.14200 1.000 76.99144 237 GLN A N 1
ATOM 3737 C CA . GLN A 1 239 ? 11.45200 25.99300 15.97600 1.000 65.27208 237 GLN A CA 1
ATOM 3738 C C . GLN A 1 239 ? 11.78700 25.60200 14.54800 1.000 56.68004 237 GLN A C 1
ATOM 3739 O O . GLN A 1 239 ? 12.85100 25.98100 14.04900 1.000 51.76174 237 GLN A O 1
ATOM 3753 N N . ASP A 1 240 ? 10.89400 24.88200 13.85900 1.000 69.23393 238 ASP A N 1
ATOM 3754 C CA . ASP A 1 240 ? 11.19200 24.56400 12.46900 1.000 81.87152 238 ASP A CA 1
ATOM 3755 C C . ASP A 1 240 ? 11.03700 25.79600 11.58600 1.000 56.14188 238 ASP A C 1
ATOM 3756 O O . ASP A 1 240 ? 11.78600 25.95100 10.60700 1.000 57.95839 238 ASP A O 1
ATOM 3765 N N . ILE A 1 241 ? 10.12300 26.71000 11.94100 1.000 56.20285 239 ILE A N 1
ATOM 3766 C CA . ILE A 1 241 ? 10.03700 27.96300 11.20500 1.000 44.98826 239 ILE A CA 1
ATOM 3767 C C . ILE A 1 241 ? 11.36700 28.69200 11.27100 1.000 47.14119 239 ILE A C 1
ATOM 3768 O O . ILE A 1 241 ? 11.91200 29.16000 10.25100 1.000 50.68104 239 ILE A O 1
ATOM 3784 N N . PHE A 1 242 ? 11.90000 28.83100 12.48300 1.000 46.29790 240 PHE A N 1
ATOM 3785 C CA . PHE A 1 242 ? 13.17900 29.50900 12.60200 1.000 49.93130 240 PHE A CA 1
ATOM 3786 C C . PHE A 1 242 ? 14.28300 28.73700 11.88800 1.000 54.80056 240 PHE A C 1
ATOM 3787 O O . PHE A 1 242 ? 15.11100 29.33100 11.19300 1.000 58.87942 240 PHE A O 1
ATOM 3804 N N . ALA A 1 243 ? 14.31500 27.41100 12.04500 1.000 62.10638 241 ALA A N 1
ATOM 3805 C CA . ALA A 1 243 ? 15.35400 26.61300 11.39600 1.000 63.16617 241 ALA A CA 1
ATOM 3806 C C . ALA A 1 243 ? 15.45100 26.90200 9.89900 1.000 60.31885 241 ALA A C 1
ATOM 3807 O O . ALA A 1 243 ? 16.55800 26.95100 9.33300 1.000 64.29266 241 ALA A O 1
ATOM 3814 N N . GLN A 1 244 ? 14.30000 27.10200 9.24200 1.000 57.50814 242 GLN A N 1
ATOM 3815 C CA . GLN A 1 244 ? 14.28800 27.31400 7.80300 1.000 53.76991 242 GLN A CA 1
ATOM 3816 C C . GLN A 1 244 ? 14.51700 28.75700 7.38900 1.000 61.15250 242 GLN A C 1
ATOM 3817 O O . GLN A 1 244 ? 14.86200 29.01100 6.23500 1.000 61.20566 242 GLN A O 1
ATOM 3831 N N . SER A 1 245 ? 14.24200 29.70800 8.26700 1.000 65.08848 243 SER A N 1
ATOM 3832 C CA . SER A 1 245 ? 14.26900 31.10300 7.86200 1.000 56.95141 243 SER A CA 1
ATOM 3833 C C . SER A 1 245 ? 15.70300 31.53400 7.51100 1.000 58.40019 243 SER A C 1
ATOM 3834 O O . SER A 1 245 ? 16.70500 30.93400 7.92800 1.000 60.11376 243 SER A O 1
ATOM 3842 N N . ALA A 1 246 ? 15.77700 32.57000 6.68500 1.000 56.68225 244 ALA A N 1
ATOM 3843 C CA . ALA A 1 246 ? 17.03900 33.14700 6.26200 1.000 51.52258 244 ALA A CA 1
ATOM 3844 C C . ALA A 1 246 ? 17.50000 34.23500 7.20700 1.000 62.12504 244 ALA A C 1
ATOM 3845 O O . ALA A 1 246 ? 18.71700 34.39900 7.39400 1.000 50.11735 244 ALA A O 1
ATOM 3852 N N . PHE A 1 247 ? 16.53800 34.98900 7.76500 1.000 55.68597 245 PHE A N 1
ATOM 3853 C CA . PHE A 1 247 ? 16.79400 36.09500 8.66500 1.000 50.56893 245 PHE A CA 1
ATOM 3854 C C . PHE A 1 247 ? 15.61700 36.25600 9.62100 1.000 49.80811 245 PHE A C 1
ATOM 3855 O O . PHE A 1 247 ? 14.53500 35.72900 9.38300 1.000 47.07563 245 PHE A O 1
ATOM 3872 N N . SER A 1 248 ? 15.84900 37.00800 10.70000 1.000 45.08852 246 SER A N 1
ATOM 3873 C CA . SER A 1 248 ? 14.85500 37.31600 11.71500 1.000 44.51164 246 SER A CA 1
ATOM 3874 C C . SER A 1 248 ? 14.83000 38.82600 11.87500 1.000 47.09545 246 SER A C 1
ATOM 3875 O O . SER A 1 248 ? 15.88600 39.44500 12.03000 1.000 46.09406 246 SER A O 1
ATOM 3883 N N . VAL A 1 249 ? 13.64600 39.41700 11.85400 1.000 56.87186 247 VAL A N 1
ATOM 3884 C CA . VAL A 1 249 ? 13.49000 40.83900 12.15100 1.000 46.54775 247 VAL A CA 1
ATOM 3885 C C . VAL A 1 249 ? 12.97900 40.99900 13.57700 1.000 42.62541 247 VAL A C 1
ATOM 3886 O O . VAL A 1 249 ? 12.07900 40.27000 14.01600 1.000 47.29934 247 VAL A O 1
ATOM 3899 N N . TYR A 1 250 ? 13.53600 41.97000 14.29200 1.000 43.27123 248 TYR A N 1
ATOM 3900 C CA . TYR A 1 250 ? 13.12900 42.30900 15.64900 1.000 45.39487 248 TYR A CA 1
ATOM 3901 C C . TYR A 1 250 ? 12.70100 43.77500 15.69200 1.000 48.91269 248 TYR A C 1
ATOM 3902 O O . TYR A 1 250 ? 13.45800 44.67300 15.31300 1.000 47.98013 248 TYR A O 1
ATOM 3920 N N . LEU A 1 251 ? 11.48100 44.00500 16.15700 1.000 44.13398 249 LEU A N 1
ATOM 3921 C CA . LEU A 1 251 ? 10.93500 45.33100 16.33000 1.000 38.23885 249 LEU A CA 1
ATOM 3922 C C . LEU A 1 251 ? 11.04800 45.72300 17.80500 1.000 45.06835 249 LEU A C 1
ATOM 3923 O O . LEU A 1 251 ? 10.41700 45.10600 18.68400 1.000 39.08086 249 LEU A O 1
ATOM 3939 N N . VAL A 1 252 ? 11.81000 46.78700 18.06300 1.000 39.37340 250 VAL A N 1
ATOM 3940 C CA . VAL A 1 252 ? 12.14800 47.23500 19.40700 1.000 40.93147 250 VAL A CA 1
ATOM 3941 C C . VAL A 1 252 ? 11.61500 48.63000 19.64800 1.000 36.92023 250 VAL A C 1
ATOM 3942 O O . VAL A 1 252 ? 11.85200 49.53200 18.84100 1.000 41.89765 250 VAL A O 1
ATOM 3955 N N . TYR A 1 253 ? 10.89900 48.79700 20.76200 1.000 31.46009 251 TYR A N 1
ATOM 3956 C CA . TYR A 1 253 ? 10.45100 50.11200 21.18000 1.000 34.07302 251 TYR A CA 1
ATOM 3957 C C . TYR A 1 253 ? 11.57700 50.87500 21.88600 1.000 42.93985 251 TYR A C 1
ATOM 3958 O O . TYR A 1 253 ? 12.11800 50.41100 22.89100 1.000 38.20896 251 TYR A O 1
ATOM 3976 N N . ASN A 1 254 ? 11.91000 52.05500 21.37300 1.000 46.79980 252 ASN A N 1
ATOM 3977 C CA . ASN A 1 254 ? 12.80200 52.98700 22.04200 1.000 32.12176 252 ASN A CA 1
ATOM 3978 C C . ASN A 1 254 ? 11.92000 53.96200 22.81900 1.000 30.23884 252 ASN A C 1
ATOM 3979 O O . ASN A 1 254 ? 11.36200 54.90400 22.25200 1.000 36.24147 252 ASN A O 1
ATOM 3990 N N . ALA A 1 255 ? 11.79000 53.73800 24.12700 1.000 41.88612 253 ALA A N 1
ATOM 3991 C CA . ALA A 1 255 ? 10.97800 54.63600 24.94500 1.000 32.34818 253 ALA A CA 1
ATOM 3992 C C . ALA A 1 255 ? 11.48700 56.07700 24.85400 1.000 47.73897 253 ALA A C 1
ATOM 3993 O O . ALA A 1 255 ? 10.69800 57.02100 24.97100 1.000 38.01093 253 ALA A O 1
ATOM 4000 N N . ARG A 1 256 ? 12.79800 56.27300 24.62100 1.000 43.08898 254 ARG A N 1
ATOM 4001 C CA . ARG A 1 256 ? 13.32800 57.62200 24.56800 1.000 41.08306 254 ARG A CA 1
ATOM 4002 C C . ARG A 1 256 ? 12.87100 58.37200 23.33200 1.000 47.18119 254 ARG A C 1
ATOM 4003 O O . ARG A 1 256 ? 12.91800 59.62500 23.31200 1.000 37.44877 254 ARG A O 1
ATOM 4024 N N . ALA A 1 257 ? 12.37900 57.64300 22.33600 1.000 43.49491 255 ALA A N 1
ATOM 4025 C CA . ALA A 1 257 ? 11.89900 58.24200 21.10900 1.000 38.34537 255 ALA A CA 1
ATOM 4026 C C . ALA A 1 257 ? 10.41200 58.54900 21.14000 1.000 40.88519 255 ALA A C 1
ATOM 4027 O O . ALA A 1 257 ? 9.86700 58.91700 20.09600 1.000 52.21057 255 ALA A O 1
ATOM 4034 N N . SER A 1 258 ? 9.75800 58.43800 22.30400 1.000 36.17629 256 SER A N 1
ATOM 4035 C CA . SER A 1 258 ? 8.29800 58.47600 22.37800 1.000 40.74433 256 SER A CA 1
ATOM 4036 C C . SER A 1 258 ? 7.76200 58.97800 23.72100 1.000 44.54004 256 SER A C 1
ATOM 4037 O O . SER A 1 258 ? 6.97500 59.93400 23.75500 1.000 43.02881 256 SER A O 1
ATOM 4045 N N . MET A 1 259 ? 8.15300 58.34300 24.82600 1.000 37.06283 257 MET A N 1
ATOM 4046 C CA . MET A 1 259 ? 7.59600 58.73100 26.12100 1.000 41.16472 257 MET A CA 1
ATOM 4047 C C . MET A 1 259 ? 7.91100 60.17400 26.50200 1.000 32.94374 257 MET A C 1
ATOM 4048 O O . MET A 1 259 ? 7.08900 60.79500 27.19400 1.000 38.61608 257 MET A O 1
ATOM 4062 N N . PRO A 1 260 ? 9.06100 60.76600 26.12100 1.000 44.60697 258 PRO A N 1
ATOM 4063 C CA . PRO A 1 260 ? 9.23900 62.18900 26.44100 1.000 47.69387 258 PRO A CA 1
ATOM 4064 C C . PRO A 1 260 ? 8.10700 63.06100 25.88500 1.000 47.40807 258 PRO A C 1
ATOM 4065 O O . PRO A 1 260 ? 7.85300 64.15300 26.42800 1.000 48.20673 258 PRO A O 1
ATOM 4076 N N . LYS A 1 261 ? 7.40500 62.61800 24.85600 1.000 36.66332 259 LYS A N 1
ATOM 4077 C CA . LYS A 1 261 ? 6.29900 63.37700 24.32100 1.000 40.90019 259 LYS A CA 1
ATOM 4078 C C . LYS A 1 261 ? 4.94800 62.84100 24.77500 1.000 39.63312 259 LYS A C 1
ATOM 4079 O O . LYS A 1 261 ? 4.09200 63.60900 25.19100 1.000 36.58729 259 LYS A O 1
ATOM 4098 N N . TYR A 1 262 ? 4.73200 61.53400 24.68000 1.000 50.13734 260 TYR A N 1
ATOM 4099 C CA . TYR A 1 262 ? 3.41300 60.94900 24.86700 1.000 45.60246 260 TYR A CA 1
ATOM 4100 C C . TYR A 1 262 ? 3.24400 60.26300 26.21400 1.000 34.48601 260 TYR A C 1
ATOM 4101 O O . TYR A 1 262 ? 2.12200 59.83100 26.53000 1.000 48.85545 260 TYR A O 1
ATOM 4119 N N . GLY A 1 263 ? 4.30400 60.14700 27.01500 1.000 47.33108 261 GLY A N 1
ATOM 4120 C CA . GLY A 1 263 ? 4.20400 59.35100 28.23900 1.000 45.05774 261 GLY A CA 1
ATOM 4121 C C . GLY A 1 263 ? 3.98700 57.88500 27.91400 1.000 50.29269 261 GLY A C 1
ATOM 4122 O O . GLY A 1 263 ? 4.34100 57.39100 26.82900 1.000 37.74798 261 GLY A O 1
ATOM 4126 N N . ALA A 1 264 ? 3.32500 57.18800 28.83800 1.000 45.84449 262 ALA A N 1
ATOM 4127 C CA . ALA A 1 264 ? 3.09300 55.76300 28.63300 1.000 40.05221 262 ALA A CA 1
ATOM 4128 C C . ALA A 1 264 ? 2.27900 55.47400 27.37000 1.000 33.28684 262 ALA A C 1
ATOM 4129 O O . ALA A 1 264 ? 2.44400 54.40600 26.78200 1.000 47.01496 262 ALA A O 1
ATOM 4136 N N . ALA A 1 265 ? 1.42500 56.40800 26.91500 1.000 41.68568 263 ALA A N 1
ATOM 4137 C CA . ALA A 1 265 ? 0.61800 56.18600 25.71100 1.000 36.19200 263 ALA A CA 1
ATOM 4138 C C . ALA A 1 265 ? 1.51500 55.95400 24.50100 1.000 38.88764 263 ALA A C 1
ATOM 4139 O O . ALA A 1 265 ? 1.11700 55.24300 23.58700 1.000 37.69764 263 ALA A O 1
ATOM 4146 N N . GLY A 1 266 ? 2.74700 56.45400 24.51200 1.000 36.55443 264 GLY A N 1
ATOM 4147 C CA . GLY A 1 266 ? 3.59900 56.23100 23.37200 1.000 36.77009 264 GLY A CA 1
ATOM 4148 C C . GLY A 1 266 ? 4.02800 54.78700 23.23500 1.000 38.98374 264 GLY A C 1
ATOM 4149 O O . GLY A 1 266 ? 4.24300 54.27800 22.12800 1.000 37.40994 264 GLY A O 1
ATOM 4153 N N . TYR A 1 267 ? 4.16800 54.11300 24.35600 1.000 41.64631 265 TYR A N 1
ATOM 4154 C CA . TYR A 1 267 ? 4.43600 52.68400 24.35300 1.000 40.18855 265 TYR A CA 1
ATOM 4155 C C . TYR A 1 267 ? 3.26000 51.94700 23.74800 1.000 35.25263 265 TYR A C 1
ATOM 4156 O O . TYR A 1 267 ? 3.42300 51.12400 22.84300 1.000 32.19653 265 TYR A O 1
ATOM 4174 N N . PHE A 1 268 ? 2.04900 52.27000 24.18800 1.000 36.63006 266 PHE A N 1
ATOM 4175 C CA . PHE A 1 268 ? 0.88800 51.69800 23.52000 1.000 32.70053 266 PHE A CA 1
ATOM 4176 C C . PHE A 1 268 ? 0.88900 51.99400 22.01400 1.000 39.41688 266 PHE A C 1
ATOM 4177 O O . PHE A 1 268 ? 0.72700 51.08500 21.18900 1.000 32.52575 266 PHE A O 1
ATOM 4194 N N . TYR A 1 269 ? 1.12400 53.25000 21.63000 1.000 34.46395 267 TYR A N 1
ATOM 4195 C CA . TYR A 1 269 ? 1.15000 53.58400 20.21500 1.000 28.98176 267 TYR A CA 1
ATOM 4196 C C . TYR A 1 269 ? 2.22000 52.79300 19.47100 1.000 39.66952 267 TYR A C 1
ATOM 4197 O O . TYR A 1 269 ? 2.06200 52.47400 18.28800 1.000 40.42611 267 TYR A O 1
ATOM 4215 N N . ALA A 1 270 ? 3.37000 52.55400 20.11800 1.000 35.55552 268 ALA A N 1
ATOM 4216 C CA . ALA A 1 270 ? 4.42700 51.75000 19.49500 1.000 32.37229 268 ALA A CA 1
ATOM 4217 C C . ALA A 1 270 ? 3.98800 50.29700 19.28900 1.000 39.54708 268 ALA A C 1
ATOM 4218 O O . ALA A 1 270 ? 4.46200 49.63100 18.35100 1.000 34.90000 268 ALA A O 1
ATOM 4225 N N . CYS A 1 271 ? 3.10000 49.77700 20.14900 1.000 39.71248 269 CYS A N 1
ATOM 4226 C CA . CYS A 1 271 ? 2.61400 48.42800 19.89500 1.000 42.05287 269 CYS A CA 1
ATOM 4227 C C . CYS A 1 271 ? 1.75200 48.41500 18.63400 1.000 34.46117 269 CYS A C 1
ATOM 4228 O O . CYS A 1 271 ? 1.83300 47.49200 17.82200 1.000 32.45085 269 CYS A O 1
ATOM 4236 N N . ILE A 1 272 ? 0.91000 49.42500 18.45700 1.000 44.25868 270 ILE A N 1
ATOM 4237 C CA . ILE A 1 272 ? 0.17000 49.53400 17.20600 1.000 40.77780 270 ILE A CA 1
ATOM 4238 C C . ILE A 1 272 ? 1.15000 49.68500 16.04400 1.000 33.57291 270 ILE A C 1
ATOM 4239 O O . ILE A 1 272 ? 1.01200 49.02800 15.00400 1.000 38.33359 270 ILE A O 1
ATOM 4255 N N . GLU A 1 273 ? 2.15500 50.55600 16.20700 1.000 42.32079 271 GLU A N 1
ATOM 4256 C CA . GLU A 1 273 ? 3.07900 50.84900 15.11600 1.000 44.18039 271 GLU A CA 1
ATOM 4257 C C . GLU A 1 273 ? 3.83800 49.61000 14.71100 1.000 43.63975 271 GLU A C 1
ATOM 4258 O O . GLU A 1 273 ? 4.17200 49.44500 13.53500 1.000 49.24862 271 GLU A O 1
ATOM 4270 N N . ALA A 1 274 ? 4.10400 48.71400 15.67100 1.000 44.90001 272 ALA A N 1
ATOM 4271 C CA . ALA A 1 274 ? 4.72000 47.42600 15.35500 1.000 40.54786 272 ALA A CA 1
ATOM 4272 C C . ALA A 1 274 ? 3.88500 46.63500 14.35200 1.000 42.37520 272 ALA A C 1
ATOM 4273 O O . ALA A 1 274 ? 4.44100 46.01500 13.43700 1.000 36.87275 272 ALA A O 1
ATOM 4280 N N . GLY A 1 275 ? 2.55300 46.62900 14.52600 1.000 34.08679 273 GLY A N 1
ATOM 4281 C CA . GLY A 1 275 ? 1.67700 46.00500 13.54700 1.000 38.77929 273 GLY A CA 1
ATOM 4282 C C . GLY A 1 275 ? 1.76800 46.67100 12.18700 1.000 37.77391 273 GLY A C 1
ATOM 4283 O O . GLY A 1 275 ? 1.94100 46.01000 11.15700 1.000 33.80467 273 GLY A O 1
ATOM 4287 N N . ILE A 1 276 ? 1.66500 47.99900 12.16800 1.000 40.60653 274 ILE A N 1
ATOM 4288 C CA . ILE A 1 276 ? 1.78700 48.73500 10.91400 1.000 34.57182 274 ILE A CA 1
ATOM 4289 C C . ILE A 1 276 ? 3.06000 48.31600 10.18300 1.000 43.49233 274 ILE A C 1
ATOM 4290 O O . ILE A 1 276 ? 3.06400 48.11200 8.96300 1.000 42.11551 274 ILE A O 1
ATOM 4306 N N . ILE A 1 277 ? 4.17500 48.23200 10.91100 1.000 34.99947 275 ILE A N 1
ATOM 4307 C CA . ILE A 1 277 ? 5.43600 47.89200 10.26700 1.000 39.08940 275 ILE A CA 1
ATOM 4308 C C . ILE A 1 277 ? 5.38200 46.46600 9.72100 1.000 42.57338 275 ILE A C 1
ATOM 4309 O O . ILE A 1 277 ? 5.82200 46.17900 8.60000 1.000 35.10877 275 ILE A O 1
ATOM 4325 N N . THR A 1 278 ? 4.89100 45.53800 10.53700 1.000 43.22374 276 THR A N 1
ATOM 4326 C CA . THR A 1 278 ? 4.77100 44.15200 10.09600 1.000 32.99921 276 THR A CA 1
ATOM 4327 C C . THR A 1 278 ? 3.93000 44.06800 8.82200 1.000 42.77545 276 THR A C 1
ATOM 4328 O O . THR A 1 278 ? 4.31000 43.39900 7.85300 1.000 43.42398 276 THR A O 1
ATOM 4339 N N . ALA A 1 279 ? 2.77600 44.74300 8.80400 1.000 39.50873 277 ALA A N 1
ATOM 4340 C CA . ALA A 1 279 ? 1.91200 44.67100 7.63200 1.000 45.82490 277 ALA A CA 1
ATOM 4341 C C . ALA A 1 279 ? 2.59700 45.29800 6.42400 1.000 42.00828 277 ALA A C 1
ATOM 4342 O O . ALA A 1 279 ? 2.54100 44.75100 5.31600 1.000 43.85836 277 ALA A O 1
ATOM 4349 N N . THR A 1 280 ? 3.25400 46.44000 6.62600 1.000 42.69307 278 THR A N 1
ATOM 4350 C CA . THR A 1 280 ? 3.91000 47.13100 5.52500 1.000 51.61220 278 THR A CA 1
ATOM 4351 C C . THR A 1 280 ? 5.00100 46.26000 4.93700 1.000 50.67814 278 THR A C 1
ATOM 4352 O O . THR A 1 280 ? 5.07300 46.06700 3.72300 1.000 57.81475 278 THR A O 1
ATOM 4363 N N . LEU A 1 281 ? 5.85600 45.71800 5.79600 1.000 57.31811 279 LEU A N 1
ATOM 4364 C CA . LEU A 1 281 ? 6.85500 44.76600 5.34500 1.000 47.82682 279 LEU A CA 1
ATOM 4365 C C . LEU A 1 281 ? 6.21200 43.59100 4.62700 1.000 48.43589 279 LEU A C 1
ATOM 4366 O O . LEU A 1 281 ? 6.67700 43.17100 3.56000 1.000 49.26655 279 LEU A O 1
ATOM 4382 N N . ASN A 1 282 ? 5.15500 43.01400 5.22000 1.000 49.31007 280 ASN A N 1
ATOM 4383 C CA . ASN A 1 282 ? 4.62800 41.76600 4.66500 1.000 52.13123 280 ASN A CA 1
ATOM 4384 C C . ASN A 1 282 ? 4.07200 41.98900 3.25100 1.000 49.33337 280 ASN A C 1
ATOM 4385 O O . ASN A 1 282 ? 3.96200 41.03000 2.48300 1.000 59.13527 280 ASN A O 1
ATOM 4396 N N . MET A 1 283 ? 3.78200 43.24400 2.87700 1.000 54.47840 281 MET A N 1
ATOM 4397 C CA . MET A 1 283 ? 3.23400 43.55600 1.55600 1.000 57.70119 281 MET A CA 1
ATOM 4398 C C . MET A 1 283 ? 4.35500 43.69300 0.53400 1.000 55.04516 281 MET A C 1
ATOM 4399 O O . MET A 1 283 ? 4.25400 43.17900 -0.58500 1.000 63.07300 281 MET A O 1
ATOM 4413 N N . VAL A 1 284 ? 5.42100 44.42100 0.89800 1.000 57.01296 282 VAL A N 1
ATOM 4414 C CA . VAL A 1 284 ? 6.60500 44.49200 0.04900 1.000 58.13528 282 VAL A CA 1
ATOM 4415 C C . VAL A 1 284 ? 7.18600 43.09700 -0.16300 1.000 65.57486 282 VAL A C 1
ATOM 4416 O O . VAL A 1 284 ? 7.65000 42.75000 -1.26000 1.000 77.93393 282 VAL A O 1
ATOM 4429 N N . ALA A 1 285 ? 7.15600 42.26800 0.88300 1.000 60.63073 283 ALA A N 1
ATOM 4430 C CA . ALA A 1 285 ? 7.66300 40.90900 0.75900 1.000 60.80991 283 ALA A CA 1
ATOM 4431 C C . ALA A 1 285 ? 6.94300 40.15000 -0.35500 1.000 65.35232 283 ALA A C 1
ATOM 4432 O O . ALA A 1 285 ? 7.58000 39.53200 -1.22000 1.000 71.68689 283 ALA A O 1
ATOM 4439 N N . GLU A 1 286 ? 5.60700 40.15000 -0.31100 1.000 69.85088 284 GLU A N 1
ATOM 4440 C CA . GLU A 1 286 ? 4.81700 39.45000 -1.31500 1.000 69.83207 284 GLU A CA 1
ATOM 4441 C C . GLU A 1 286 ? 5.13800 39.94200 -2.72500 1.000 76.98471 284 GLU A C 1
ATOM 4442 O O . GLU A 1 286 ? 5.11800 39.15300 -3.69100 1.000 72.10670 284 GLU A O 1
ATOM 4454 N N . ASP A 1 287 ? 5.45600 41.22900 -2.85700 1.000 69.67044 285 ASP A N 1
ATOM 4455 C CA . ASP A 1 287 ? 5.86700 41.76700 -4.14600 1.000 87.05607 285 ASP A CA 1
ATOM 4456 C C . ASP A 1 287 ? 7.18200 41.16800 -4.62500 1.000 78.78725 285 ASP A C 1
ATOM 4457 O O . ASP A 1 287 ? 7.39800 41.01200 -5.83600 1.000 85.59116 285 ASP A O 1
ATOM 4466 N N . LEU A 1 288 ? 8.05800 40.80600 -3.69700 1.000 74.28543 286 LEU A N 1
ATOM 4467 C CA . LEU A 1 288 ? 9.37800 40.29100 -4.02100 1.000 72.16223 286 LEU A CA 1
ATOM 4468 C C . LEU A 1 288 ? 9.49000 38.77300 -3.85100 1.000 69.37454 286 LEU A C 1
ATOM 4469 O O . LEU A 1 288 ? 10.61300 38.25000 -3.81300 1.000 71.51429 286 LEU A O 1
ATOM 4485 N N . ASN A 1 289 ? 8.36400 38.06100 -3.74500 1.000 79.12885 287 ASN A N 1
ATOM 4486 C CA . ASN A 1 289 ? 8.35900 36.61300 -3.49000 1.000 87.33133 287 ASN A CA 1
ATOM 4487 C C . ASN A 1 289 ? 9.28100 36.24200 -2.32900 1.000 76.70262 287 ASN A C 1
ATOM 4488 O O . ASN A 1 289 ? 9.99500 35.23100 -2.36000 1.000 72.27407 287 ASN A O 1
ATOM 4499 N N . VAL A 1 290 ? 9.22600 37.07600 -1.28000 1.000 67.36528 288 VAL A N 1
ATOM 4500 C CA . VAL A 1 290 ? 9.73600 36.76700 0.05000 1.000 56.75802 288 VAL A CA 1
ATOM 4501 C C . VAL A 1 290 ? 8.56100 36.38900 0.94700 1.000 60.96734 288 VAL A C 1
ATOM 4502 O O . VAL A 1 290 ? 7.48500 37.01900 0.90200 1.000 59.56219 288 VAL A O 1
ATOM 4515 N N . GLY A 1 291 ? 8.74700 35.34000 1.74500 1.000 55.58330 289 GLY A N 1
ATOM 4516 C CA . GLY A 1 291 ? 7.74900 34.94700 2.71700 1.000 70.75403 289 GLY A CA 1
ATOM 4517 C C . GLY A 1 291 ? 8.13300 35.43500 4.10000 1.000 53.58934 289 GLY A C 1
ATOM 4518 O O . GLY A 1 291 ? 9.30000 35.50400 4.44100 1.000 58.48460 289 GLY A O 1
ATOM 4522 N N . LEU A 1 292 ? 7.13300 35.78000 4.89600 1.000 52.41330 290 LEU A N 1
ATOM 4523 C CA . LEU A 1 292 ? 7.35400 36.14600 6.28900 1.000 53.54667 290 LEU A CA 1
ATOM 4524 C C . LEU A 1 292 ? 6.38700 35.37000 7.18300 1.000 52.13337 290 LEU A C 1
ATOM 4525 O O . LEU A 1 292 ? 5.33100 34.90700 6.73800 1.000 46.30435 290 LEU A O 1
ATOM 4541 N N . CYS A 1 293 ? 6.77600 35.21100 8.45200 1.000 48.28233 291 CYS A N 1
ATOM 4542 C CA . CYS A 1 293 ? 5.87900 34.71700 9.49400 1.000 46.00665 291 CYS A CA 1
ATOM 4543 C C . CYS A 1 293 ? 6.13300 35.47000 10.80000 1.000 38.66316 291 CYS A C 1
ATOM 4544 O O . CYS A 1 293 ? 7.26400 35.53400 11.28300 1.000 39.45381 291 CYS A O 1
ATOM 4552 N N . SER A 1 294 ? 5.08700 36.08500 11.33900 1.000 45.67695 292 SER A N 1
ATOM 4553 C CA . SER A 1 294 ? 5.18700 36.70900 12.64500 1.000 41.26492 292 SER A CA 1
ATOM 4554 C C . SER A 1 294 ? 5.39400 35.66500 13.74400 1.000 49.02086 292 SER A C 1
ATOM 4555 O O . SER A 1 294 ? 4.96000 34.52300 13.65600 1.000 45.80059 292 SER A O 1
ATOM 4563 N N . ILE A 1 295 ? 6.11900 36.07300 14.76900 1.000 39.89349 293 ILE A N 1
ATOM 4564 C CA . ILE A 1 295 ? 6.41700 35.24700 15.91600 1.000 45.66421 293 ILE A CA 1
ATOM 4565 C C . ILE A 1 295 ? 5.89600 36.03300 17.08900 1.000 38.61657 293 ILE A C 1
ATOM 4566 O O . ILE A 1 295 ? 6.33100 37.16700 17.30300 1.000 47.77419 293 ILE A O 1
ATOM 4582 N N . GLY A 1 296 ? 4.99400 35.44000 17.86000 1.000 49.45734 294 GLY A N 1
ATOM 4583 C CA . GLY A 1 296 ? 4.41300 36.17200 18.97100 1.000 48.67263 294 GLY A CA 1
ATOM 4584 C C . GLY A 1 296 ? 5.36200 36.21600 20.15000 1.000 47.91257 294 GLY A C 1
ATOM 4585 O O . GLY A 1 296 ? 5.53400 37.26000 20.79500 1.000 41.16327 294 GLY A O 1
ATOM 4589 N N . HIS A 1 297 ? 5.95400 35.05800 20.44100 1.000 50.70319 295 HIS A N 1
ATOM 4590 C CA . HIS A 1 297 ? 6.81800 34.91100 21.58800 1.000 42.44061 295 HIS A CA 1
ATOM 4591 C C . HIS A 1 297 ? 8.02900 34.02700 21.28300 1.000 49.36738 295 HIS A C 1
ATOM 4592 O O . HIS A 1 297 ? 7.95200 33.08100 20.49100 1.000 59.78228 295 HIS A O 1
ATOM 4606 N N . MET A 1 298 ? 9.08700 34.26000 22.05400 1.000 48.42053 296 MET A N 1
ATOM 4607 C CA . MET A 1 298 ? 10.44800 33.82700 21.82000 1.000 47.53653 296 MET A CA 1
ATOM 4608 C C . MET A 1 298 ? 11.17500 34.18200 23.10700 1.000 43.70847 296 MET A C 1
ATOM 4609 O O . MET A 1 298 ? 10.65900 34.93300 23.93300 1.000 58.89872 296 MET A O 1
ATOM 4623 N N . ASN A 1 299 ? 12.37800 33.62700 23.28500 1.000 56.94013 297 ASN A N 1
ATOM 4624 C CA . ASN A 1 299 ? 13.22800 34.00000 24.42400 1.000 53.77551 297 ASN A CA 1
ATOM 4625 C C . ASN A 1 299 ? 13.81300 35.39900 24.20300 1.000 53.76430 297 ASN A C 1
ATOM 4626 O O . ASN A 1 299 ? 14.98000 35.59400 23.84200 1.000 49.20800 297 ASN A O 1
ATOM 4637 N N . PHE A 1 300 ? 12.96300 36.40500 24.39900 1.000 61.49228 298 PHE A N 1
ATOM 4638 C CA . PHE A 1 300 ? 13.37200 37.78700 24.19500 1.000 42.07551 298 PHE A CA 1
ATOM 4639 C C . PHE A 1 300 ? 14.37300 38.23100 25.24100 1.000 40.06362 298 PHE A C 1
ATOM 4640 O O . PHE A 1 300 ? 15.13200 39.16400 24.99000 1.000 41.91216 298 PHE A O 1
ATOM 4657 N N . GLU A 1 301 ? 14.40400 37.56800 26.40100 1.000 48.32204 299 GLU A N 1
ATOM 4658 C CA . GLU A 1 301 ? 15.41800 37.88600 27.40700 1.000 46.71503 299 GLU A CA 1
ATOM 4659 C C . GLU A 1 301 ? 16.81600 37.68600 26.81300 1.000 49.50389 299 GLU A C 1
ATOM 4660 O O . GLU A 1 301 ? 17.71200 38.49900 27.04200 1.000 56.50249 299 GLU A O 1
ATOM 4672 N N . GLU A 1 302 ? 17.00700 36.62700 26.00000 1.000 53.71441 300 GLU A N 1
ATOM 4673 C CA . GLU A 1 302 ? 18.29200 36.38900 25.34700 1.000 59.51676 300 GLU A CA 1
ATOM 4674 C C . GLU A 1 302 ? 18.54900 37.33500 24.17900 1.000 62.06179 300 GLU A C 1
ATOM 4675 O O . GLU A 1 302 ? 19.65500 37.86800 24.03400 1.000 50.95411 300 GLU A O 1
ATOM 4687 N N . ILE A 1 303 ? 17.55100 37.52100 23.31800 1.000 60.59366 301 ILE A N 1
ATOM 4688 C CA . ILE A 1 303 ? 17.70700 38.38000 22.15300 1.000 46.25868 301 ILE A CA 1
ATOM 4689 C C . ILE A 1 303 ? 18.05900 39.79100 22.59400 1.000 41.82129 301 ILE A C 1
ATOM 4690 O O . ILE A 1 303 ? 18.89200 40.47700 21.98200 1.000 46.28940 301 ILE A O 1
ATOM 4706 N N . GLN A 1 304 ? 17.38800 40.26600 23.63500 1.000 52.66872 302 GLN A N 1
ATOM 4707 C CA . GLN A 1 304 ? 17.65600 41.59900 24.17700 1.000 44.91989 302 GLN A CA 1
ATOM 4708 C C . GLN A 1 304 ? 19.12800 41.74100 24.53900 1.000 53.43521 302 GLN A C 1
ATOM 4709 O O . GLN A 1 304 ? 19.73300 42.79500 24.31200 1.000 49.96909 302 GLN A O 1
ATOM 4723 N N . THR A 1 305 ? 19.72000 40.68300 25.09500 1.000 55.18475 303 THR A N 1
ATOM 4724 C CA . THR A 1 305 ? 21.12200 40.72000 25.46300 1.000 56.55211 303 THR A CA 1
ATOM 4725 C C . THR A 1 305 ? 22.01600 40.66100 24.23500 1.000 52.49348 303 THR A C 1
ATOM 4726 O O . THR A 1 305 ? 23.10700 41.24000 24.22600 1.000 55.55801 303 THR A O 1
ATOM 4737 N N . PHE A 1 306 ? 21.60600 39.91300 23.21100 1.000 49.65559 304 PHE A N 1
ATOM 4738 C CA . PHE A 1 306 ? 22.43000 39.83400 22.01100 1.000 51.01564 304 PHE A CA 1
ATOM 4739 C C . PHE A 1 306 ? 22.42300 41.18400 21.30000 1.000 51.03082 304 PHE A C 1
ATOM 4740 O O . PHE A 1 306 ? 23.43700 41.60500 20.71900 1.000 54.79218 304 PHE A O 1
ATOM 4757 N N . LEU A 1 307 ? 21.28000 41.87700 21.32700 1.000 49.37608 305 LEU A N 1
ATOM 4758 C CA . LEU A 1 307 ? 21.17300 43.18900 20.68400 1.000 54.75220 305 LEU A CA 1
ATOM 4759 C C . LEU A 1 307 ? 21.75000 44.31900 21.54200 1.000 52.63824 305 LEU A C 1
ATOM 4760 O O . LEU A 1 307 ? 21.79000 45.46300 21.08100 1.000 47.26642 305 LEU A O 1
ATOM 4776 N N . LYS A 1 308 ? 22.17500 44.02400 22.77600 1.000 45.50221 306 LYS A N 1
ATOM 4777 C CA . LYS A 1 308 ? 22.85400 44.99500 23.63500 1.000 54.38810 306 LYS A CA 1
ATOM 4778 C C . LYS A 1 308 ? 21.94200 46.18300 23.93300 1.000 50.69381 306 LYS A C 1
ATOM 4779 O O . LYS A 1 308 ? 22.38000 47.34000 23.99600 1.000 53.58575 306 LYS A O 1
ATOM 4798 N N . LEU A 1 309 ? 20.67400 45.87100 24.17600 1.000 55.57895 307 LEU A N 1
ATOM 4799 C CA . LEU A 1 309 ? 19.66400 46.87200 24.44600 1.000 46.19427 307 LEU A CA 1
ATOM 4800 C C . LEU A 1 309 ? 19.86500 47.52400 25.80200 1.000 48.97471 307 LEU A C 1
ATOM 4801 O O . LEU A 1 309 ? 20.40900 46.93200 26.73500 1.000 51.41494 307 LEU A O 1
ATOM 4817 N N . GLU A 1 310 ? 19.36100 48.74100 25.91600 1.000 53.74095 308 GLU A N 1
ATOM 4818 C CA . GLU A 1 310 ? 19.40900 49.49300 27.15100 1.000 49.51207 308 GLU A CA 1
ATOM 4819 C C . GLU A 1 310 ? 18.04300 49.47000 27.83400 1.000 57.78853 308 GLU A C 1
ATOM 4820 O O . GLU A 1 310 ? 17.03700 49.02600 27.26700 1.000 49.89312 308 GLU A O 1
ATOM 4832 N N . ASP A 1 311 ? 18.02300 49.98400 29.07400 1.000 63.61710 309 ASP A N 1
ATOM 4833 C CA . ASP A 1 311 ? 16.82300 49.98500 29.89900 1.000 63.31991 309 ASP A CA 1
ATOM 4834 C C . ASP A 1 311 ? 15.61700 50.59900 29.19800 1.000 65.09402 309 ASP A C 1
ATOM 4835 O O . ASP A 1 311 ? 14.45700 50.35800 29.62400 1.000 55.21365 309 ASP A O 1
ATOM 4844 N N . HIS A 1 312 ? 15.86300 51.45000 28.19400 1.000 47.97835 310 HIS A N 1
ATOM 4845 C CA . HIS A 1 312 ? 14.77500 52.17100 27.54700 1.000 48.96030 310 HIS A CA 1
ATOM 4846 C C . HIS A 1 312 ? 14.33800 51.50500 26.25400 1.000 42.64707 310 HIS A C 1
ATOM 4847 O O . HIS A 1 312 ? 13.56200 52.10400 25.50600 1.000 38.57595 310 HIS A O 1
ATOM 4861 N N . GLN A 1 313 ? 14.82200 50.28900 25.97900 1.000 47.66527 311 GLN A N 1
ATOM 4862 C CA . GLN A 1 313 ? 14.47800 49.54500 24.77600 1.000 36.77590 311 GLN A CA 1
ATOM 4863 C C . GLN A 1 313 ? 13.94000 48.17400 25.16800 1.000 39.88704 311 GLN A C 1
ATOM 4864 O O . GLN A 1 313 ? 14.55500 47.46500 25.98600 1.000 47.56858 311 GLN A O 1
ATOM 4878 N N . VAL A 1 314 ? 12.80900 47.78900 24.56200 1.000 32.23636 312 VAL A N 1
ATOM 4879 C CA . VAL A 1 314 ? 12.21100 46.47100 24.79200 1.000 35.84289 312 VAL A CA 1
ATOM 4880 C C . VAL A 1 314 ? 11.78000 45.88200 23.46400 1.000 38.87134 312 VAL A C 1
ATOM 4881 O O . VAL A 1 314 ? 11.31500 46.61700 22.57700 1.000 38.99960 312 VAL A O 1
ATOM 4894 N N . ILE A 1 315 ? 11.89300 44.54800 23.34100 1.000 46.59876 313 ILE A N 1
ATOM 4895 C CA . ILE A 1 315 ? 11.45500 43.89900 22.10700 1.000 41.25475 313 ILE A CA 1
ATOM 4896 C C . ILE A 1 315 ? 9.94700 43.65800 22.11500 1.000 35.76233 313 ILE A C 1
ATOM 4897 O O . ILE A 1 315 ? 9.38100 43.05900 23.05100 1.000 46.55908 313 ILE A O 1
ATOM 4913 N N . LEU A 1 316 ? 9.29600 44.10600 21.03800 1.000 39.24242 314 LEU A N 1
ATOM 4914 C CA . LEU A 1 316 ? 7.85200 43.99600 20.89800 1.000 42.11793 314 LEU A CA 1
ATOM 4915 C C . LEU A 1 316 ? 7.41200 42.79700 20.09400 1.000 43.66326 314 LEU A C 1
ATOM 4916 O O . LEU A 1 316 ? 6.41100 42.16800 20.45400 1.000 46.60755 314 LEU A O 1
ATOM 4932 N N . HIS A 1 317 ? 8.11200 42.51200 18.99300 1.000 44.82245 315 HIS A N 1
ATOM 4933 C CA . HIS A 1 317 ? 7.62800 41.55600 18.01700 1.000 44.15271 315 HIS A CA 1
ATOM 4934 C C . HIS A 1 317 ? 8.81600 41.01000 17.24700 1.000 41.78500 315 HIS A C 1
ATOM 4935 O O . HIS A 1 317 ? 9.87100 41.63100 17.18200 1.000 39.86020 315 HIS A O 1
ATOM 4949 N N . ALA A 1 318 ? 8.60100 39.87000 16.60700 1.000 50.03192 316 ALA A N 1
ATOM 4950 C CA . ALA A 1 318 ? 9.63200 39.23700 15.80300 1.000 35.88461 316 ALA A CA 1
ATOM 4951 C C . ALA A 1 318 ? 9.03300 38.63500 14.55100 1.000 41.31653 316 ALA A C 1
ATOM 4952 O O . ALA A 1 318 ? 7.88200 38.20200 14.55600 1.000 48.58840 316 ALA A O 1
ATOM 4959 N N . ILE A 1 319 ? 9.83400 38.61200 13.48500 1.000 40.78812 317 ILE A N 1
ATOM 4960 C CA . ILE A 1 319 ? 9.39800 38.10700 12.19800 1.000 43.20752 317 ILE A CA 1
ATOM 4961 C C . ILE A 1 319 ? 10.52400 37.29600 11.56200 1.000 46.93548 317 ILE A C 1
ATOM 4962 O O . ILE A 1 319 ? 11.65800 37.76900 11.43900 1.000 54.54375 317 ILE A O 1
ATOM 4978 N N . GLU A 1 320 ? 10.19000 36.09500 11.11500 1.000 47.95253 318 GLU A N 1
ATOM 4979 C CA . GLU A 1 320 ? 11.07600 35.23300 10.34900 1.000 57.81747 318 GLU A CA 1
ATOM 4980 C C . GLU A 1 320 ? 10.77500 35.38600 8.86800 1.000 48.77778 318 GLU A C 1
ATOM 4981 O O . GLU A 1 320 ? 9.60600 35.47200 8.46800 1.000 46.92367 318 GLU A O 1
ATOM 4993 N N . GLY A 1 321 ? 11.83300 35.41100 8.06300 1.000 52.13123 319 GLY A N 1
ATOM 4994 C CA . GLY A 1 321 ? 11.69400 35.66500 6.64600 1.000 67.82437 319 GLY A CA 1
ATOM 4995 C C . GLY A 1 321 ? 12.67000 34.84500 5.82900 1.000 59.80278 319 GLY A C 1
ATOM 4996 O O . GLY A 1 321 ? 13.63700 34.28300 6.33800 1.000 55.81568 319 GLY A O 1
ATOM 5000 N N . GLY A 1 322 ? 12.40600 34.81300 4.53400 1.000 57.33297 320 GLY A N 1
ATOM 5001 C CA . GLY A 1 322 ? 13.26000 34.10000 3.60500 1.000 61.58929 320 GLY A CA 1
ATOM 5002 C C . GLY A 1 322 ? 12.53100 33.90000 2.29500 1.000 60.34800 320 GLY A C 1
ATOM 5003 O O . GLY A 1 322 ? 11.36300 34.29300 2.13600 1.000 62.22394 320 GLY A O 1
ATOM 5007 N N . LEU A 1 323 ? 13.25300 33.31600 1.33900 1.000 64.08391 321 LEU A N 1
ATOM 5008 C CA . LEU A 1 323 ? 12.66900 33.08200 0.02100 1.000 79.68225 321 LEU A CA 1
ATOM 5009 C C . LEU A 1 323 ? 11.63600 31.96700 0.12100 1.000 77.10098 321 LEU A C 1
ATOM 5010 O O . LEU A 1 323 ? 11.78200 31.02200 0.90500 1.000 67.44878 321 LEU A O 1
ATOM 5026 N N . LYS A 1 324 ? 10.56200 32.09600 -0.66100 1.000 69.63651 322 LYS A N 1
ATOM 5027 C CA . LYS A 1 324 ? 9.55700 31.04300 -0.69600 1.000 72.50112 322 LYS A CA 1
ATOM 5028 C C . LYS A 1 324 ? 10.01500 29.89100 -1.59800 1.000 94.13212 322 LYS A C 1
ATOM 5029 O O . LYS A 1 324 ? 10.70500 30.09800 -2.61900 1.000 81.61501 322 LYS A O 1
ATOM 5048 N N . ILE A 1 325 ? 9.60500 28.66500 -1.21800 1.000 93.84944 323 ILE A N 1
ATOM 5049 C CA . ILE A 1 325 ? 9.90700 27.47300 -2.02000 1.000 107.85038 323 ILE A CA 1
ATOM 5050 C C . ILE A 1 325 ? 9.18300 27.55700 -3.36700 1.000 113.58649 323 ILE A C 1
ATOM 5051 O O . ILE A 1 325 ? 8.01600 27.99100 -3.45900 1.000 120.47098 323 ILE A O 1
ATOM 5067 N N . ASP A 1 326 ? 9.89400 27.14200 -4.42800 1.000 119.28549 324 ASP A N 1
ATOM 5068 C CA . ASP A 1 326 ? 9.34900 27.12700 -5.79400 1.000 171.65929 324 ASP A CA 1
ATOM 5069 C C . ASP A 1 326 ? 8.83400 28.50800 -6.19700 1.000 186.51306 324 ASP A C 1
ATOM 5070 O O . ASP A 1 326 ? 8.91900 28.89700 -7.35800 1.000 197.27413 324 ASP A O 1
#

B-factor: mean 77.98, std 43.67, range [25.94, 424.93]

InterPro domains:
  IPR000415 Nitroreductase-like [G3DSA:3.40.109.10] (97-322)
  IPR000415 Nitroreductase-like [SSF55469] (142-320)
  IPR020051 SagB-type dehydrogenase domain [TIGR03605] (168-317)
  IPR029479 Nitroreductase [PF00881] (144-316)
  IPR052544 Bacteriocin Processing Enzyme [PTHR43745] (134-322)

Foldseek 3Di:
DFFWWAQDPLWDWDADPQAIDIPNDHDDDQVRVCPPVVNVVRHVIGGPVVVCVVRVVDPSVVVVVVVVVCVVVVRIDRFDDFPCSVCVNCVVVDDDPDDPCCVVDPVSVVVVVVDVVPDDDPPDDPDDDDDDPPDDDDCLPPVADAAQAFDQQDAAEPVLVLQLCLQAAWDDDVHIDHNFDAVVPLSQKWKKKAFDDPRHPPDHGAIWTQDRDVSDTHGQAPPDHDALQQADPVRSSSQVRFGMKMWIKGQQVSFCVPVNVVNVVRSLVVVVRSVVSSSSSCSVSQKHKHKGQDGNQVVVCVRNVDDSRMHTGTMMTMHHHDD

Sequence (323 aa):
GEQIFYWSPAKHWRMSDEGVVIGESTYTGMILEWFPEFYFFAQTGVTINRLLERFSSGSEKEANEILELLIQDRVLVEGILPPREVFSPQEGLFVNPYSEQIRYSKEALDYYVSEQLNRTHAACRSTKIQLETSGALPDIIQKRRSCRRFDMKTPVSFATFSNLLSSLKQRKEDKILYNYASAGGLYPIDVFVYVKPRRVEGVKAGFYYFNPADHSLVLVNNIDQVIKDDHELINQDIFAQSAFSVYLVYNARASMPKYGAAGYFYACIEAGIITATLNMVAEDLNVGLCSIGHMNFEEIQTFLKLEDHQVILHAIEGGLKID